Protein AF-A0A3N5JXK5-F1 (afdb_monomer)

pLDDT: mean 97.35, std 1.88, range [87.0, 98.88]

Structure (mmCIF, N/CA/C/O backbone):
data_AF-A0A3N5JXK5-F1
#
_entry.id   AF-A0A3N5JXK5-F1
#
loop_
_atom_site.group_PDB
_atom_site.id
_atom_site.type_symbol
_atom_site.label_atom_id
_atom_site.label_alt_id
_atom_site.label_comp_id
_atom_site.label_asym_id
_atom_site.label_entity_id
_atom_site.label_seq_id
_atom_site.pdbx_PDB_ins_code
_atom_site.Cartn_x
_atom_site.Cartn_y
_atom_site.Cartn_z
_atom_site.occupancy
_atom_site.B_iso_or_equiv
_atom_site.auth_seq_id
_atom_site.auth_comp_id
_atom_site.auth_asym_id
_atom_site.auth_atom_id
_atom_site.pdbx_PDB_model_num
ATOM 1 N N . MET A 1 1 ? -16.199 -36.417 -1.926 1.00 91.38 1 MET A N 1
ATOM 2 C CA . MET A 1 1 ? -15.688 -36.200 -0.559 1.00 91.38 1 MET A CA 1
ATOM 3 C C . MET A 1 1 ? -14.831 -34.949 -0.607 1.00 91.38 1 MET A C 1
ATOM 5 O O . MET A 1 1 ? -14.176 -34.754 -1.623 1.00 91.38 1 MET A O 1
ATOM 9 N N . LEU A 1 2 ? -14.930 -34.084 0.398 1.00 97.81 2 LEU A N 1
ATOM 10 C CA . LEU A 1 2 ? -14.129 -32.863 0.520 1.00 97.81 2 LEU A CA 1
ATOM 11 C C . LEU A 1 2 ? -12.848 -33.147 1.314 1.00 97.81 2 LEU A C 1
ATOM 13 O O . LEU A 1 2 ? -12.842 -34.057 2.144 1.00 97.81 2 LEU A O 1
ATOM 17 N N . ASP A 1 3 ? -11.810 -32.340 1.113 1.00 98.25 3 ASP A N 1
ATOM 18 C CA . ASP A 1 3 ? -10.605 -32.389 1.947 1.00 98.25 3 ASP A CA 1
ATOM 19 C C . ASP A 1 3 ? -10.869 -31.669 3.276 1.00 98.25 3 ASP A C 1
ATOM 21 O O . ASP A 1 3 ? -10.668 -32.237 4.346 1.00 98.25 3 ASP A O 1
ATOM 25 N N . LEU A 1 4 ? -11.425 -30.455 3.201 1.00 98.50 4 LEU A N 1
ATOM 26 C CA . LEU A 1 4 ? -11.757 -29.610 4.348 1.00 98.50 4 LEU A CA 1
ATOM 27 C C . LEU A 1 4 ? -13.166 -29.016 4.200 1.00 98.50 4 LEU A C 1
ATOM 29 O O . LEU A 1 4 ? -13.572 -28.603 3.110 1.00 98.50 4 LEU A O 1
ATOM 33 N N . LEU A 1 5 ? -13.895 -28.935 5.313 1.00 98.25 5 LEU A N 1
ATOM 34 C CA . LEU A 1 5 ? -15.142 -28.183 5.442 1.00 98.25 5 LEU A CA 1
ATOM 35 C C . LEU A 1 5 ? -15.054 -27.177 6.596 1.00 98.25 5 LEU A C 1
ATOM 37 O O . LEU A 1 5 ? -15.026 -27.574 7.764 1.00 98.25 5 LEU A O 1
ATOM 41 N N . VAL A 1 6 ? -15.080 -25.884 6.272 1.00 98.12 6 VAL A N 1
ATOM 42 C CA . VAL A 1 6 ? -15.106 -24.786 7.252 1.00 98.12 6 VAL A CA 1
ATOM 43 C C . VAL A 1 6 ? -16.545 -24.319 7.446 1.00 98.12 6 VAL A C 1
ATOM 45 O O . VAL A 1 6 ? -17.215 -23.984 6.469 1.00 98.12 6 VAL A O 1
ATOM 48 N N . LYS A 1 7 ? -17.030 -24.304 8.688 1.00 98.06 7 LYS A N 1
ATOM 49 C CA . LYS A 1 7 ? -18.404 -23.909 9.050 1.00 98.06 7 LYS A CA 1
ATOM 50 C C . LYS A 1 7 ? -18.393 -22.564 9.769 1.00 98.06 7 LYS A C 1
ATOM 52 O O . LYS A 1 7 ? -17.534 -22.354 10.616 1.00 98.06 7 LYS A O 1
ATOM 57 N N . GLY A 1 8 ? -19.352 -21.690 9.478 1.00 97.69 8 GLY A N 1
ATOM 58 C CA . GLY A 1 8 ? -19.469 -20.381 10.128 1.00 97.69 8 GLY A CA 1
ATOM 59 C C . GLY A 1 8 ? -20.300 -19.396 9.310 1.00 97.69 8 GLY A C 1
ATOM 60 O O . GLY A 1 8 ? -21.003 -19.784 8.378 1.00 97.69 8 GLY A O 1
ATOM 61 N N . ASP A 1 9 ? -20.213 -18.111 9.639 1.00 98.00 9 ASP A N 1
ATOM 62 C CA . ASP A 1 9 ? -20.844 -17.053 8.850 1.00 98.00 9 ASP A CA 1
ATOM 63 C C . ASP A 1 9 ? -19.920 -16.667 7.687 1.00 98.00 9 ASP A C 1
ATOM 65 O O . ASP A 1 9 ? -18.961 -15.915 7.859 1.00 98.00 9 ASP A O 1
ATOM 69 N N . VAL A 1 10 ? -20.180 -17.212 6.498 1.00 98.06 10 VAL A N 1
ATOM 70 C CA . VAL A 1 10 ? -19.293 -17.073 5.334 1.00 98.06 10 VAL A CA 1
ATOM 71 C C . VAL A 1 10 ? -19.453 -15.692 4.709 1.00 98.06 10 VAL A C 1
ATOM 73 O O . VAL A 1 10 ? -20.520 -15.356 4.190 1.00 98.06 10 VAL A O 1
ATOM 76 N N . VAL A 1 11 ? -18.386 -14.897 4.733 1.00 98.00 11 VAL A N 1
ATOM 77 C CA . VAL A 1 11 ? -18.355 -13.560 4.140 1.00 98.00 11 VAL A CA 1
ATOM 78 C C . VAL A 1 11 ? -18.004 -13.669 2.659 1.00 98.00 11 VAL A C 1
ATOM 80 O O . VAL A 1 11 ? -17.009 -14.278 2.276 1.00 98.00 11 VAL A O 1
ATOM 83 N N . LEU A 1 12 ? -18.827 -13.059 1.814 1.00 95.69 12 LEU A N 1
ATOM 84 C CA . LEU A 1 12 ? -18.639 -12.955 0.371 1.00 95.69 12 LEU A CA 1
ATOM 85 C C . LEU A 1 12 ? -18.515 -11.480 -0.018 1.00 95.69 12 LEU A C 1
ATOM 87 O O . LEU A 1 12 ? -18.949 -10.593 0.713 1.00 95.69 12 LEU A O 1
ATOM 91 N N . GLY A 1 13 ? -18.027 -11.201 -1.228 1.00 91.69 13 GLY A N 1
ATOM 92 C CA . GLY A 1 13 ? -17.902 -9.828 -1.735 1.00 91.69 13 GLY A CA 1
ATOM 93 C C . GLY A 1 13 ? -19.227 -9.065 -1.902 1.00 91.69 13 GLY A C 1
ATOM 94 O O . GLY A 1 13 ? -19.203 -7.892 -2.255 1.00 91.69 13 GLY A O 1
ATOM 95 N N . HIS A 1 14 ? -20.381 -9.692 -1.663 1.00 92.75 14 HIS A N 1
ATOM 96 C CA . HIS A 1 14 ? -21.715 -9.090 -1.801 1.00 92.75 14 HIS A CA 1
ATOM 97 C C . HIS A 1 14 ? -22.635 -9.318 -0.587 1.00 92.75 14 HIS A C 1
ATOM 99 O O . HIS A 1 14 ? -23.801 -8.937 -0.640 1.00 92.75 14 HIS A O 1
ATOM 105 N N . GLY A 1 15 ? -22.144 -9.935 0.492 1.00 96.25 15 GLY A N 1
ATOM 106 C CA . GLY A 1 15 ? -22.919 -10.151 1.716 1.00 96.25 15 GLY A CA 1
ATOM 107 C C . GLY A 1 15 ? -22.397 -11.318 2.549 1.00 96.25 15 GLY A C 1
ATOM 108 O O . GLY A 1 15 ? -21.336 -11.869 2.263 1.00 96.25 15 GLY A O 1
ATOM 109 N N . VAL A 1 16 ? -23.159 -11.714 3.569 1.00 97.75 16 VAL A N 1
ATOM 110 C CA . VAL A 1 16 ? -22.792 -12.796 4.496 1.00 97.75 16 VAL A CA 1
ATOM 111 C C . VAL A 1 16 ? -23.814 -13.928 4.436 1.00 97.75 16 VAL A C 1
ATOM 113 O O . VAL A 1 16 ? -25.006 -13.711 4.660 1.00 97.75 16 VAL A O 1
ATOM 116 N N . VAL A 1 17 ? -23.346 -15.152 4.195 1.00 96.81 17 VAL A N 1
ATOM 117 C CA . VAL A 1 17 ? -24.149 -16.373 4.328 1.00 96.81 17 VAL A CA 1
ATOM 118 C C . VAL A 1 17 ? -24.062 -16.847 5.774 1.00 96.81 17 VAL A C 1
ATOM 120 O O . VAL A 1 17 ? -23.067 -17.438 6.193 1.00 96.81 17 VAL A O 1
ATOM 123 N N . ARG A 1 18 ? -25.107 -16.556 6.551 1.00 96.88 18 ARG A N 1
ATOM 124 C CA . ARG A 1 18 ? -25.188 -16.934 7.968 1.00 96.88 18 ARG A CA 1
ATOM 125 C C . ARG A 1 18 ? -25.311 -18.443 8.130 1.00 96.88 18 ARG A C 1
ATOM 127 O O . ARG A 1 18 ? -26.104 -19.060 7.424 1.00 96.88 18 ARG A O 1
ATOM 134 N N . ASN A 1 19 ? -24.573 -19.004 9.089 1.00 95.75 19 ASN A N 1
ATOM 135 C CA . ASN A 1 19 ? -24.532 -20.440 9.371 1.00 95.75 19 ASN A CA 1
ATOM 136 C C . ASN A 1 19 ? -24.325 -21.283 8.096 1.00 95.75 19 ASN A C 1
ATOM 138 O O . ASN A 1 19 ? -25.039 -22.255 7.853 1.00 95.75 19 ASN A O 1
ATOM 142 N N . GLY A 1 20 ? -23.389 -20.851 7.251 1.00 97.31 20 GLY A N 1
ATOM 143 C CA . GLY A 1 20 ? -23.012 -21.521 6.015 1.00 97.31 20 GLY A CA 1
ATOM 144 C C . GLY A 1 20 ? -21.791 -22.424 6.188 1.00 97.31 20 GLY A C 1
ATOM 145 O O . GLY A 1 20 ? -21.323 -22.698 7.297 1.00 97.31 20 GLY A O 1
ATOM 146 N N . ALA A 1 21 ? -21.261 -22.896 5.060 1.00 97.81 21 ALA A N 1
ATOM 147 C CA . ALA A 1 21 ? -19.986 -23.598 5.024 1.00 97.81 21 ALA A CA 1
ATOM 148 C C . ALA A 1 21 ? -19.251 -23.433 3.686 1.00 97.81 21 ALA A C 1
ATOM 150 O O . ALA A 1 21 ? -19.875 -23.281 2.633 1.00 97.81 21 ALA A O 1
ATOM 151 N N . VAL A 1 22 ? -17.923 -23.533 3.734 1.00 98.06 22 VAL A N 1
ATOM 152 C CA . VAL A 1 22 ? -17.030 -23.569 2.567 1.00 98.06 22 VAL A CA 1
ATOM 153 C C . VAL A 1 22 ? -16.367 -24.939 2.498 1.00 98.06 22 VAL A C 1
ATOM 155 O O . VAL A 1 22 ? -15.713 -25.367 3.449 1.00 98.06 22 VAL A O 1
ATOM 158 N N . GLY A 1 23 ? -16.544 -25.636 1.377 1.00 98.00 23 GLY A N 1
ATOM 159 C CA . GLY A 1 23 ? -15.883 -26.910 1.101 1.00 98.00 23 GLY A CA 1
ATOM 160 C C . GLY A 1 23 ? -14.670 -26.735 0.198 1.00 98.00 23 GLY A C 1
ATOM 161 O O . GLY A 1 23 ? -14.737 -26.004 -0.792 1.00 98.00 23 GLY A O 1
ATOM 162 N N . VAL A 1 24 ? -13.588 -27.445 0.504 1.00 98.31 24 VAL A N 1
ATOM 163 C CA . VAL A 1 24 ? -12.300 -27.352 -0.195 1.00 98.31 24 VAL A CA 1
ATOM 164 C C . VAL A 1 24 ? -11.882 -28.720 -0.737 1.00 98.31 24 VAL A C 1
ATOM 166 O O . VAL A 1 24 ? -12.042 -29.734 -0.056 1.00 98.31 24 VAL A O 1
ATOM 169 N N . VAL A 1 25 ? -11.349 -28.739 -1.964 1.00 98.50 25 VAL A N 1
ATOM 170 C CA . VAL A 1 25 ? -10.694 -29.899 -2.598 1.00 98.50 25 VAL A CA 1
ATOM 171 C C . VAL A 1 25 ? -9.431 -29.425 -3.317 1.00 98.50 25 VAL A C 1
ATOM 173 O O . VAL A 1 25 ? -9.482 -28.476 -4.100 1.00 98.50 25 VAL A O 1
ATOM 176 N N . GLY A 1 26 ? -8.294 -30.072 -3.068 1.00 97.00 26 GLY A N 1
ATOM 177 C CA . GLY A 1 26 ? -7.012 -29.765 -3.703 1.00 97.00 26 GLY A CA 1
ATOM 178 C C . GLY A 1 26 ? -6.567 -28.315 -3.496 1.00 97.00 26 GLY A C 1
ATOM 179 O O . GLY A 1 26 ? -6.068 -27.693 -4.431 1.00 97.00 26 GLY A O 1
ATOM 180 N N . GLY A 1 27 ? -6.830 -27.751 -2.312 1.00 96.19 27 GLY A N 1
ATOM 181 C CA . GLY A 1 27 ? -6.516 -26.354 -1.983 1.00 96.19 27 GLY A CA 1
ATOM 182 C C . GLY A 1 27 ? -7.408 -25.310 -2.666 1.00 96.19 27 GLY A C 1
ATOM 183 O O . GLY A 1 27 ? -7.118 -24.121 -2.590 1.00 96.19 27 GLY A O 1
ATOM 184 N N . LYS A 1 28 ? -8.493 -25.718 -3.337 1.00 97.75 28 LYS A N 1
ATOM 185 C CA . LYS A 1 28 ? -9.433 -24.813 -4.013 1.00 97.75 28 LYS A CA 1
ATOM 186 C C . LYS A 1 28 ? -10.835 -24.937 -3.436 1.00 97.75 28 LYS A C 1
ATOM 188 O O . LYS A 1 28 ? -11.255 -26.020 -3.029 1.00 97.75 28 LYS A O 1
ATOM 193 N N . VAL A 1 29 ? -11.584 -23.835 -3.453 1.00 97.62 29 VAL A N 1
ATOM 194 C CA . VAL A 1 29 ? -13.004 -23.836 -3.079 1.00 97.62 29 VAL A CA 1
ATOM 195 C C . VAL A 1 29 ? -13.779 -24.708 -4.068 1.00 97.62 29 VAL A C 1
ATOM 197 O O . VAL A 1 29 ? -13.845 -24.408 -5.258 1.00 97.62 29 VAL A O 1
ATOM 200 N N . ALA A 1 30 ? -14.360 -25.795 -3.565 1.00 97.62 30 ALA A N 1
ATOM 201 C CA . ALA A 1 30 ? -15.154 -26.750 -4.333 1.00 97.62 30 ALA A CA 1
ATOM 202 C C . ALA A 1 30 ? -16.662 -26.482 -4.222 1.00 97.62 30 ALA A C 1
ATOM 204 O O . ALA A 1 30 ? -17.430 -26.907 -5.083 1.00 97.62 30 ALA A O 1
ATOM 205 N N . GLY A 1 31 ? -17.101 -25.786 -3.169 1.00 96.81 31 GLY A N 1
ATOM 206 C CA . GLY A 1 31 ? -18.502 -25.420 -3.001 1.00 96.81 31 GLY A CA 1
ATOM 207 C C . GLY A 1 31 ? -18.751 -24.490 -1.820 1.00 96.81 31 GLY A C 1
ATOM 208 O O . GLY A 1 31 ? -18.030 -24.523 -0.822 1.00 96.81 31 GLY A O 1
ATOM 209 N N . LEU A 1 32 ? -19.805 -23.688 -1.950 1.00 97.31 32 LEU A N 1
ATOM 210 C CA . LEU A 1 32 ? -20.391 -22.885 -0.882 1.00 97.31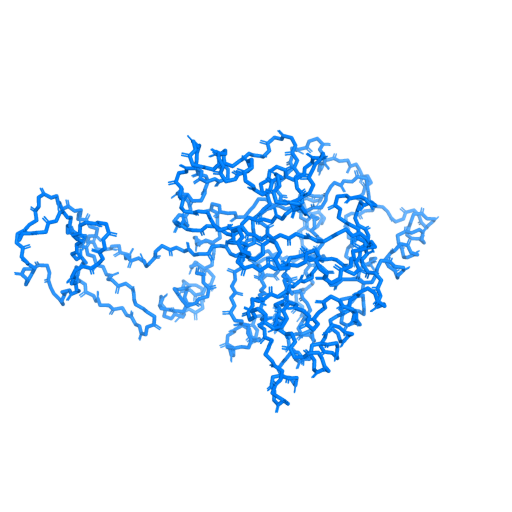 32 LEU A CA 1
ATOM 211 C C . LEU A 1 32 ? -21.754 -23.480 -0.538 1.00 97.31 32 LEU A C 1
ATOM 213 O O . LEU A 1 32 ? -22.556 -23.750 -1.433 1.00 97.31 32 LEU A O 1
ATOM 217 N N . TYR A 1 33 ? -22.018 -23.679 0.747 1.00 96.69 33 TYR A N 1
ATOM 218 C CA . TYR A 1 33 ? -23.229 -24.339 1.219 1.00 96.69 33 TYR A CA 1
ATOM 219 C C . TYR A 1 33 ? -23.999 -23.405 2.145 1.00 96.69 33 TYR A C 1
ATOM 221 O O . TYR A 1 33 ? -23.444 -22.877 3.106 1.00 96.69 33 TYR A O 1
ATOM 229 N N . ALA A 1 34 ? -25.296 -23.234 1.876 1.00 94.06 34 ALA A N 1
ATOM 230 C CA . ALA A 1 34 ? -26.183 -22.403 2.695 1.00 94.06 34 ALA A CA 1
ATOM 231 C C . ALA A 1 34 ? -26.420 -22.973 4.107 1.00 94.06 34 ALA A C 1
ATOM 233 O O . ALA A 1 34 ? -26.917 -22.267 4.974 1.00 94.06 34 ALA A O 1
ATOM 234 N N . ALA A 1 35 ? -26.084 -24.246 4.327 1.00 93.62 35 ALA A N 1
ATOM 235 C CA . ALA A 1 35 ? -26.067 -24.887 5.634 1.00 93.62 35 ALA A CA 1
ATOM 236 C C . ALA A 1 35 ? -24.990 -25.987 5.657 1.00 93.62 35 ALA A C 1
ATOM 238 O O . ALA A 1 35 ? -24.865 -26.715 4.665 1.00 93.62 35 ALA A O 1
ATOM 239 N N . PRO A 1 36 ? -24.271 -26.200 6.778 1.00 92.94 36 PRO A N 1
ATOM 240 C CA . PRO A 1 36 ? -23.272 -27.260 6.902 1.00 92.94 36 PRO A CA 1
ATOM 241 C C . PRO A 1 36 ? -23.795 -28.658 6.562 1.00 92.94 36 PRO A C 1
ATOM 243 O O . PRO A 1 36 ? -23.074 -29.458 5.978 1.00 92.94 36 PRO A O 1
ATOM 246 N N . ALA A 1 37 ? -25.060 -28.948 6.883 1.00 94.44 37 ALA A N 1
ATOM 247 C CA . ALA A 1 37 ? -25.683 -30.244 6.610 1.00 94.44 37 ALA A CA 1
ATOM 248 C C . ALA A 1 37 ? -25.898 -30.529 5.110 1.00 94.44 37 ALA A C 1
ATOM 250 O O . ALA A 1 37 ? -26.104 -31.679 4.735 1.00 94.44 37 ALA A O 1
ATOM 251 N N . ALA A 1 38 ? -25.857 -29.500 4.256 1.00 94.75 38 ALA A N 1
ATOM 252 C CA . ALA A 1 38 ? -25.943 -29.653 2.805 1.00 94.75 38 ALA A CA 1
ATOM 253 C C . ALA A 1 38 ? -24.582 -29.970 2.157 1.00 94.75 38 ALA A C 1
ATOM 255 O O . ALA A 1 38 ? -24.532 -30.268 0.963 1.00 94.75 38 ALA A O 1
ATOM 256 N N . ALA A 1 39 ? -23.483 -29.891 2.914 1.00 95.56 39 ALA A N 1
ATOM 257 C CA . ALA A 1 39 ? -22.153 -30.176 2.401 1.00 95.56 39 ALA A CA 1
ATOM 258 C C . ALA A 1 39 ? -21.898 -31.694 2.297 1.00 95.56 39 ALA A C 1
ATOM 260 O O . ALA A 1 39 ? -22.321 -32.457 3.171 1.00 95.56 39 ALA A O 1
ATOM 261 N N . PRO A 1 40 ? -21.165 -32.159 1.268 1.00 96.25 40 PRO A N 1
ATOM 262 C CA . PRO A 1 40 ? -20.644 -33.519 1.232 1.00 96.25 40 PRO A CA 1
ATOM 263 C C . PRO A 1 40 ? -19.753 -33.812 2.446 1.00 96.25 40 PRO A C 1
ATOM 265 O O . PRO A 1 40 ? -19.154 -32.908 3.027 1.00 96.25 40 PRO A O 1
ATOM 268 N N . ALA A 1 41 ? -19.592 -35.095 2.777 1.00 96.25 41 ALA A N 1
ATOM 269 C CA . ALA A 1 41 ? -18.637 -35.517 3.799 1.00 96.25 41 ALA A CA 1
ATOM 270 C C . ALA A 1 41 ? -17.217 -35.006 3.486 1.00 96.25 41 ALA A C 1
ATOM 272 O O . ALA A 1 41 ? -16.783 -35.051 2.326 1.00 96.25 41 ALA A O 1
ATOM 273 N N . ALA A 1 42 ? -16.510 -34.565 4.527 1.00 97.69 42 ALA A N 1
ATOM 274 C CA . ALA A 1 42 ? -15.156 -34.024 4.464 1.00 97.69 42 ALA A CA 1
ATOM 275 C C . ALA A 1 42 ? -14.190 -34.856 5.316 1.00 97.69 42 ALA A C 1
ATOM 277 O O . ALA A 1 42 ? -14.610 -35.424 6.326 1.00 97.69 42 ALA A O 1
ATOM 278 N N . ALA A 1 43 ? -12.922 -34.928 4.911 1.00 97.94 43 ALA A N 1
ATOM 279 C CA . ALA A 1 43 ? -11.876 -35.585 5.693 1.00 97.94 43 ALA A CA 1
ATOM 280 C C . ALA A 1 43 ? -11.568 -34.808 6.984 1.00 97.94 43 ALA A C 1
ATOM 282 O O . ALA A 1 43 ? -11.440 -35.408 8.049 1.00 97.94 43 ALA A O 1
ATOM 283 N N . GLU A 1 44 ? -11.530 -33.478 6.895 1.00 98.12 44 GLU A N 1
ATOM 284 C CA . GLU A 1 44 ? -11.374 -32.566 8.024 1.00 98.12 44 GLU A CA 1
ATOM 285 C C . GLU A 1 44 ? -12.535 -31.563 8.084 1.00 98.12 44 GLU A C 1
ATOM 287 O O . GLU A 1 44 ? -13.102 -31.161 7.063 1.00 98.12 44 GLU A O 1
ATOM 292 N N . SER A 1 45 ? -12.905 -31.134 9.293 1.00 97.19 45 SER A N 1
ATOM 293 C CA . SER A 1 45 ? -13.865 -30.048 9.471 1.00 97.19 45 SER A CA 1
ATOM 294 C C . SER A 1 45 ? -13.432 -29.106 10.582 1.00 97.19 45 SER A C 1
ATOM 296 O O . SER A 1 45 ? -13.101 -29.544 11.681 1.00 97.19 45 SER A O 1
ATOM 298 N N . VAL A 1 46 ? -13.505 -27.810 10.288 1.00 97.81 46 VAL A N 1
ATOM 299 C CA . VAL A 1 46 ? -13.289 -26.727 11.246 1.00 97.81 46 VAL A CA 1
ATOM 300 C C . VAL A 1 46 ? -14.644 -26.113 11.572 1.00 97.81 46 VAL A C 1
ATOM 302 O O . VAL A 1 46 ? -15.376 -25.685 10.676 1.00 97.81 46 VAL A O 1
ATOM 305 N N . ASP A 1 47 ? -14.992 -26.102 12.856 1.00 96.94 47 ASP A N 1
ATOM 306 C CA . ASP A 1 47 ? -16.217 -25.482 13.350 1.00 96.94 47 ASP A CA 1
ATOM 307 C C . ASP A 1 47 ? -15.913 -24.080 13.886 1.00 96.94 47 ASP A C 1
ATOM 309 O O . ASP A 1 47 ? -15.315 -23.919 14.948 1.00 96.94 47 ASP A O 1
ATOM 313 N N . SER A 1 48 ? -16.310 -23.066 13.121 1.00 96.75 48 SER A N 1
ATOM 314 C CA . SER A 1 48 ? -16.220 -21.650 13.478 1.00 96.75 48 SER A CA 1
ATOM 315 C C . SER A 1 48 ? -17.621 -21.046 13.618 1.00 96.75 48 SER A C 1
ATOM 317 O O . SER A 1 48 ? -17.864 -19.900 13.241 1.00 96.75 48 SER A O 1
ATOM 319 N N . THR A 1 49 ? -18.577 -21.826 14.132 1.00 94.12 49 THR A N 1
ATOM 320 C CA . THR A 1 49 ? -19.937 -21.349 14.411 1.00 94.12 49 THR A CA 1
ATOM 321 C C . THR A 1 49 ? -19.903 -20.123 15.328 1.00 94.12 49 THR A C 1
ATOM 323 O O . THR A 1 49 ? -19.267 -20.129 16.380 1.00 94.12 49 THR A O 1
ATOM 326 N N . GLY A 1 50 ? -20.607 -19.060 14.931 1.00 94.19 50 GLY A N 1
ATOM 327 C CA . GLY A 1 50 ? -20.597 -17.771 15.631 1.00 94.19 50 GLY A CA 1
ATOM 328 C C . GLY A 1 50 ? -19.431 -16.851 15.251 1.00 94.19 50 GLY A C 1
ATOM 329 O O . GLY A 1 50 ? -19.404 -15.705 15.695 1.00 94.19 50 GLY A O 1
ATOM 330 N N . CYS A 1 51 ? -18.502 -17.308 14.408 1.00 97.31 51 CYS A N 1
ATOM 331 C CA . CYS A 1 51 ? -17.438 -16.493 13.831 1.00 97.31 51 CYS A CA 1
ATOM 332 C C . CYS A 1 51 ? -17.732 -16.155 12.363 1.00 97.31 51 CYS A C 1
ATOM 334 O O . CYS A 1 51 ? -18.427 -16.891 11.657 1.00 97.31 51 CYS A O 1
ATOM 336 N N . LEU A 1 52 ? -17.149 -15.049 11.896 1.00 97.81 52 LEU A N 1
ATOM 337 C CA . LEU A 1 52 ? -17.102 -14.706 10.477 1.00 97.81 52 LEU A CA 1
ATOM 338 C C . LEU A 1 52 ? -15.964 -15.477 9.800 1.00 97.81 52 LEU A C 1
ATOM 340 O O . LEU A 1 52 ? -14.837 -15.483 10.291 1.00 97.81 52 LEU A O 1
ATOM 344 N N . VAL A 1 53 ? -16.260 -16.086 8.655 1.00 97.75 53 VAL A N 1
ATOM 345 C CA . VAL A 1 53 ? -15.287 -16.759 7.789 1.00 97.75 53 VAL A CA 1
ATOM 346 C C . VAL A 1 53 ? -15.044 -15.857 6.586 1.00 97.75 53 VAL A C 1
ATOM 348 O O . VAL A 1 53 ? -15.833 -15.841 5.640 1.00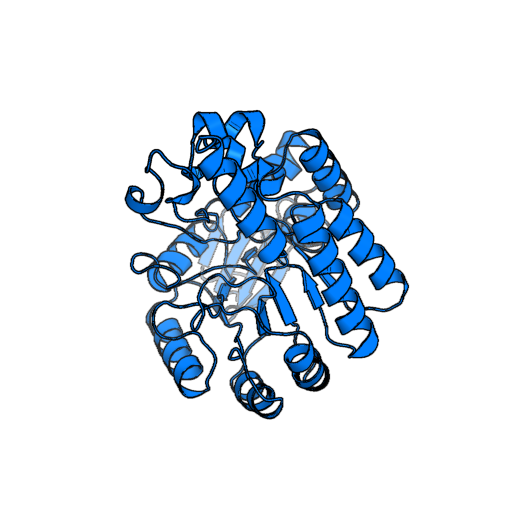 97.75 53 VAL A O 1
ATOM 351 N N . TYR A 1 54 ? -13.981 -15.062 6.656 1.00 97.88 54 TYR A N 1
ATOM 352 C CA . TYR A 1 54 ? -13.567 -14.171 5.577 1.00 97.88 54 TYR A CA 1
ATOM 353 C C . TYR A 1 54 ? -12.802 -14.921 4.472 1.00 97.88 54 TYR A C 1
ATOM 355 O O . TYR A 1 54 ? -12.141 -15.922 4.766 1.00 97.88 54 TYR A O 1
ATOM 363 N N . PRO A 1 55 ? -12.828 -14.435 3.213 1.00 97.19 55 PRO A N 1
ATOM 364 C CA . PRO A 1 55 ? -11.740 -14.704 2.276 1.00 97.19 55 PRO A CA 1
ATOM 365 C C . PRO A 1 55 ? -10.413 -14.295 2.924 1.00 97.19 55 PRO A C 1
ATOM 367 O O . PRO A 1 55 ? -10.392 -13.361 3.720 1.00 97.19 55 PRO A O 1
ATOM 370 N N . GLY A 1 56 ? -9.313 -14.971 2.609 1.00 97.88 56 GLY A N 1
ATOM 371 C CA . GLY A 1 56 ? -8.012 -14.503 3.080 1.00 97.88 56 GLY A CA 1
ATOM 372 C C . GLY A 1 56 ? -7.684 -13.135 2.478 1.00 97.88 56 GLY A C 1
ATOM 373 O O . GLY A 1 56 ? -7.911 -12.932 1.284 1.00 97.88 56 GLY A O 1
ATOM 374 N N . MET A 1 57 ? -7.197 -12.204 3.302 1.00 98.19 57 MET A N 1
ATOM 375 C CA . MET A 1 57 ? -6.902 -10.838 2.849 1.00 98.19 57 MET A CA 1
ATOM 376 C C . MET A 1 57 ? -5.705 -10.827 1.893 1.00 98.19 57 MET A C 1
ATOM 378 O O . MET A 1 57 ? -4.799 -11.666 2.013 1.00 98.19 57 MET A O 1
ATOM 382 N N . VAL A 1 58 ? -5.686 -9.848 0.987 1.00 98.69 58 VAL A N 1
ATOM 383 C CA . VAL A 1 58 ? -4.597 -9.607 0.038 1.00 98.69 58 VAL A CA 1
ATOM 384 C C . VAL A 1 58 ? -3.973 -8.247 0.332 1.00 98.69 58 VAL A C 1
ATOM 386 O O . VAL A 1 58 ? -4.475 -7.208 -0.089 1.00 98.69 58 VAL A O 1
ATOM 389 N N . ASP A 1 59 ? -2.839 -8.245 1.029 1.00 98.75 59 ASP A N 1
ATOM 390 C CA . ASP A 1 59 ? -2.140 -6.998 1.335 1.00 98.75 59 ASP A CA 1
ATOM 391 C C . ASP A 1 59 ? -1.232 -6.586 0.174 1.00 98.75 59 ASP A C 1
ATOM 393 O O . ASP A 1 59 ? -0.187 -7.193 -0.072 1.00 98.75 59 ASP A O 1
ATOM 397 N N . ALA A 1 60 ? -1.640 -5.548 -0.554 1.00 98.12 60 ALA A N 1
ATOM 398 C CA . ALA A 1 60 ? -0.955 -5.084 -1.754 1.00 98.12 60 ALA A CA 1
ATOM 399 C C . ALA A 1 60 ? 0.346 -4.295 -1.486 1.00 98.12 60 ALA A C 1
ATOM 401 O O . ALA A 1 60 ? 1.025 -3.912 -2.444 1.00 98.12 60 ALA A O 1
ATOM 402 N N . HIS A 1 61 ? 0.697 -4.033 -0.218 1.00 98.62 61 HIS A N 1
ATOM 403 C CA . HIS A 1 61 ? 1.795 -3.131 0.126 1.00 98.62 61 HIS A CA 1
ATOM 404 C C . HIS A 1 61 ? 2.567 -3.569 1.376 1.00 98.62 61 HIS A C 1
ATOM 406 O O . HIS A 1 61 ? 2.342 -3.076 2.483 1.00 98.62 61 HIS A O 1
ATOM 412 N N . VAL A 1 62 ? 3.538 -4.464 1.187 1.00 98.56 62 VAL A N 1
ATOM 413 C CA . VAL A 1 62 ? 4.391 -4.979 2.269 1.00 98.56 62 VAL A CA 1
ATOM 414 C C . VAL A 1 62 ? 5.862 -4.805 1.911 1.00 98.56 62 VAL A C 1
ATOM 416 O O . VAL A 1 62 ? 6.265 -5.111 0.797 1.00 98.56 62 VAL A O 1
ATOM 419 N N . HIS A 1 63 ? 6.681 -4.319 2.844 1.00 97.75 63 HIS A N 1
ATOM 420 C CA . HIS A 1 63 ? 8.111 -4.097 2.623 1.00 97.75 63 HIS A CA 1
ATOM 421 C C . HIS A 1 63 ? 8.974 -5.132 3.353 1.00 97.75 63 HIS A C 1
ATOM 423 O O . HIS A 1 63 ? 9.538 -4.834 4.414 1.00 97.75 63 HIS A O 1
ATOM 429 N N . CYS A 1 64 ? 9.143 -6.325 2.777 1.00 96.75 64 CYS A N 1
ATOM 430 C CA . CYS A 1 64 ? 10.116 -7.299 3.284 1.00 96.75 64 CYS A CA 1
ATOM 431 C C . CYS A 1 64 ? 11.552 -6.828 2.996 1.00 96.75 64 CYS A C 1
ATOM 433 O O . CYS A 1 64 ? 11.798 -6.143 2.005 1.00 96.75 64 CYS A O 1
ATOM 435 N N . HIS A 1 65 ? 12.517 -7.161 3.865 1.00 95.12 65 HIS A N 1
ATOM 436 C CA . HIS A 1 65 ? 13.943 -6.799 3.716 1.00 95.12 65 HIS A CA 1
ATOM 437 C C . HIS A 1 65 ? 14.235 -5.294 3.553 1.00 95.12 65 HIS A C 1
ATOM 439 O O . HIS A 1 65 ? 15.365 -4.885 3.272 1.00 95.12 65 HIS A O 1
ATOM 445 N N . SER A 1 66 ? 13.242 -4.431 3.777 1.00 87.00 66 SER A N 1
ATOM 446 C CA . SER A 1 66 ? 13.392 -2.972 3.745 1.00 87.00 66 SER A CA 1
ATOM 447 C C . SER A 1 66 ? 14.228 -2.433 4.906 1.00 87.00 66 SER A C 1
ATOM 449 O O . SER A 1 66 ? 14.751 -1.314 4.835 1.00 87.00 66 SER A O 1
ATOM 451 N N . ASN A 1 67 ? 14.390 -3.255 5.940 1.00 89.25 67 ASN A N 1
ATOM 452 C CA . ASN A 1 67 ? 15.357 -3.137 7.014 1.00 89.25 67 ASN A CA 1
ATOM 453 C C . ASN A 1 67 ? 15.935 -4.532 7.338 1.00 89.25 67 ASN A C 1
ATOM 455 O O . ASN A 1 67 ? 15.350 -5.545 6.975 1.00 89.25 67 ASN A O 1
ATOM 459 N N . GLN A 1 68 ? 17.069 -4.592 8.040 1.00 87.44 68 GLN A N 1
ATOM 460 C CA . GLN A 1 68 ? 17.773 -5.858 8.313 1.00 87.44 68 GLN A CA 1
ATOM 461 C C . GLN A 1 68 ? 17.020 -6.826 9.241 1.00 87.44 68 GLN A C 1
ATOM 463 O O . GLN A 1 68 ? 17.359 -8.005 9.281 1.00 87.44 68 GLN A O 1
ATOM 468 N N . ALA A 1 69 ? 16.066 -6.332 10.031 1.00 92.31 69 ALA A N 1
ATOM 469 C CA . ALA A 1 69 ? 15.321 -7.144 10.986 1.00 92.31 69 ALA A CA 1
ATOM 470 C C . ALA A 1 69 ? 14.019 -7.710 10.400 1.00 92.31 69 ALA A C 1
ATOM 472 O O . ALA A 1 69 ? 13.494 -8.669 10.959 1.00 92.31 69 ALA A O 1
ATOM 473 N N . GLU A 1 70 ? 13.512 -7.148 9.298 1.00 95.88 70 GLU A N 1
ATOM 474 C CA . GLU A 1 70 ? 12.293 -7.627 8.645 1.00 95.88 70 GLU A CA 1
ATOM 475 C C . GLU A 1 70 ? 12.637 -8.562 7.491 1.00 95.88 70 GLU A C 1
ATOM 477 O O . GLU A 1 70 ? 13.368 -8.189 6.578 1.00 95.88 70 GLU A O 1
ATOM 482 N N . THR A 1 71 ? 12.095 -9.776 7.517 1.00 97.06 71 THR A N 1
ATOM 483 C CA . THR A 1 71 ? 12.420 -10.828 6.544 1.00 97.06 71 THR A CA 1
ATOM 484 C C . THR A 1 71 ? 11.142 -11.403 5.965 1.00 97.06 71 THR A C 1
ATOM 486 O O . THR A 1 71 ? 10.097 -11.359 6.605 1.00 97.06 71 THR A O 1
ATOM 489 N N . ILE A 1 72 ? 11.228 -12.056 4.806 1.00 98.06 72 ILE A N 1
ATOM 490 C CA . ILE A 1 72 ? 10.071 -12.726 4.188 1.00 98.06 72 ILE A CA 1
ATOM 491 C C . ILE A 1 72 ? 9.426 -13.736 5.154 1.00 98.06 72 ILE A C 1
ATOM 493 O O . ILE A 1 72 ? 8.203 -13.857 5.216 1.00 98.06 72 ILE A O 1
ATOM 497 N N . ALA A 1 73 ? 10.228 -14.445 5.954 1.00 98.06 73 ALA A N 1
ATOM 498 C CA . ALA A 1 73 ? 9.722 -15.403 6.936 1.00 98.06 73 ALA A CA 1
ATOM 499 C C . ALA A 1 73 ? 8.886 -14.728 8.038 1.00 98.06 73 ALA A C 1
ATOM 501 O O . ALA A 1 73 ? 7.812 -15.220 8.376 1.00 98.06 73 ALA A O 1
ATOM 502 N N . LEU A 1 74 ? 9.374 -13.610 8.586 1.00 97.69 74 LEU A N 1
ATOM 503 C CA . LEU A 1 74 ? 8.696 -12.876 9.656 1.00 97.69 74 LEU A CA 1
ATOM 504 C C . LEU A 1 74 ? 7.450 -12.156 9.134 1.00 97.69 74 LEU A C 1
ATOM 506 O O . LEU A 1 74 ? 6.377 -12.330 9.709 1.00 97.69 74 LEU A O 1
ATOM 510 N N . ALA A 1 75 ? 7.561 -11.458 8.003 1.00 98.12 75 ALA A N 1
ATOM 511 C CA . ALA A 1 75 ? 6.436 -10.799 7.353 1.00 98.12 75 ALA A CA 1
ATOM 512 C C . ALA A 1 75 ? 5.316 -11.796 7.026 1.00 98.12 75 ALA A C 1
ATOM 514 O O . ALA A 1 75 ? 4.168 -11.592 7.408 1.00 98.12 75 ALA A O 1
ATOM 515 N N . THR A 1 76 ? 5.631 -12.930 6.391 1.00 98.56 76 THR A N 1
ATOM 516 C CA . THR A 1 76 ? 4.601 -13.928 6.048 1.00 98.56 76 THR A CA 1
ATOM 517 C C . THR A 1 76 ? 4.029 -14.648 7.272 1.00 98.56 76 THR A C 1
ATOM 519 O O . THR A 1 76 ? 2.872 -15.065 7.251 1.00 98.56 76 THR A O 1
ATOM 522 N N . GLN A 1 77 ? 4.787 -14.764 8.367 1.00 98.25 77 GLN A N 1
ATOM 523 C CA . GLN A 1 77 ? 4.254 -15.241 9.643 1.00 98.25 77 GLN A CA 1
ATOM 524 C C . GLN A 1 77 ? 3.269 -14.233 10.258 1.00 98.25 77 GLN A C 1
ATOM 526 O O . GLN A 1 77 ? 2.198 -14.637 10.712 1.00 98.25 77 GLN A O 1
ATOM 531 N N . ALA A 1 78 ? 3.602 -12.939 10.247 1.00 98.25 78 ALA A N 1
ATOM 532 C CA . ALA A 1 78 ? 2.714 -11.870 10.707 1.00 98.25 78 ALA A CA 1
ATOM 533 C C . ALA A 1 78 ? 1.451 -11.762 9.834 1.00 98.25 78 ALA A C 1
ATOM 535 O O . ALA A 1 78 ? 0.354 -11.592 10.362 1.00 98.25 78 ALA A O 1
ATOM 536 N N . ALA A 1 79 ? 1.587 -11.942 8.515 1.00 98.62 79 ALA A N 1
ATOM 537 C CA . ALA A 1 79 ? 0.468 -12.025 7.577 1.00 98.62 79 ALA A CA 1
ATOM 538 C C . ALA A 1 79 ? -0.512 -13.136 7.975 1.00 98.62 79 ALA A C 1
ATOM 540 O O . ALA A 1 79 ? -1.693 -12.866 8.193 1.00 98.62 79 ALA A O 1
ATOM 541 N N . ALA A 1 80 ? -0.008 -14.361 8.163 1.00 98.50 80 ALA A N 1
ATOM 542 C CA . ALA A 1 80 ? -0.834 -15.497 8.563 1.00 98.50 80 ALA A CA 1
ATOM 543 C C . ALA A 1 80 ? -1.559 -15.249 9.898 1.00 98.50 80 ALA A C 1
ATOM 545 O O . ALA A 1 80 ? -2.742 -15.564 10.021 1.00 98.50 80 ALA A O 1
ATOM 546 N N . ALA A 1 81 ? -0.874 -14.653 10.883 1.00 98.38 81 ALA A N 1
ATOM 547 C CA . ALA A 1 81 ? -1.469 -14.302 12.174 1.00 98.38 81 ALA A CA 1
ATOM 548 C C . ALA A 1 81 ? -2.574 -13.232 12.055 1.00 98.38 81 ALA A C 1
ATOM 550 O O . ALA A 1 81 ? -3.558 -13.287 12.790 1.00 98.38 81 ALA A O 1
ATOM 551 N N . GLY A 1 82 ? -2.440 -12.303 11.103 1.00 97.75 82 GLY A N 1
ATOM 552 C CA . GLY A 1 82 ? -3.413 -11.243 10.825 1.00 97.75 82 GLY A CA 1
ATOM 553 C C . GLY A 1 82 ? -4.566 -11.626 9.895 1.00 97.75 82 GLY A C 1
ATOM 554 O O . GLY A 1 82 ? -5.414 -10.782 9.614 1.00 97.75 82 GLY A O 1
ATOM 555 N N . GLY A 1 83 ? -4.615 -12.866 9.393 1.00 98.00 83 GLY A N 1
ATOM 556 C CA . GLY A 1 83 ? -5.625 -13.307 8.419 1.00 98.00 83 GLY A CA 1
ATOM 557 C C . GLY A 1 83 ? -5.341 -12.888 6.969 1.00 98.00 83 GLY A C 1
ATOM 558 O O . GLY A 1 83 ? -6.232 -12.958 6.121 1.00 98.00 83 GLY A O 1
ATOM 559 N N . VAL A 1 84 ? -4.110 -12.467 6.674 1.00 98.75 84 VAL A N 1
ATOM 560 C CA . VAL A 1 84 ? -3.620 -12.178 5.322 1.00 98.75 84 VAL A CA 1
ATOM 561 C C . VAL A 1 84 ? -3.045 -13.459 4.728 1.00 98.75 84 VAL A C 1
ATOM 563 O O . VAL A 1 84 ? -2.158 -14.074 5.316 1.00 98.75 84 VAL A O 1
ATOM 566 N N . THR A 1 85 ? -3.543 -13.875 3.565 1.00 98.75 85 THR A N 1
ATOM 567 C CA . THR A 1 85 ? -3.096 -15.109 2.886 1.00 98.75 85 THR A CA 1
ATOM 568 C C . THR A 1 85 ? -2.282 -14.839 1.632 1.00 98.75 85 THR A C 1
ATOM 570 O O . THR A 1 85 ? -1.690 -15.764 1.076 1.00 98.75 85 THR A O 1
ATOM 573 N N . THR A 1 86 ? -2.246 -13.588 1.177 1.00 98.88 86 THR A N 1
ATOM 574 C CA . THR A 1 86 ? -1.402 -13.165 0.065 1.00 98.88 86 THR A CA 1
ATOM 575 C C . THR A 1 86 ? -0.841 -11.782 0.349 1.00 98.88 86 THR A C 1
ATOM 577 O O . THR A 1 86 ? -1.580 -10.886 0.747 1.00 98.88 86 THR A O 1
ATOM 580 N N . ILE A 1 87 ? 0.458 -11.602 0.129 1.00 98.81 87 ILE A N 1
ATOM 581 C CA . ILE A 1 87 ? 1.099 -10.284 0.170 1.00 98.81 87 ILE A CA 1
ATOM 582 C C . ILE A 1 87 ? 1.694 -9.938 -1.194 1.00 98.81 87 ILE A C 1
ATOM 584 O O . ILE A 1 87 ? 2.147 -10.826 -1.921 1.00 98.81 87 ILE A O 1
ATOM 588 N N . LEU A 1 88 ? 1.717 -8.652 -1.536 1.00 98.69 88 LEU A N 1
ATOM 589 C CA . LEU A 1 88 ? 2.541 -8.115 -2.614 1.00 98.69 88 LEU A CA 1
ATOM 590 C C . LEU A 1 88 ? 3.746 -7.432 -1.982 1.00 98.69 88 LEU A C 1
ATOM 592 O O . LEU A 1 88 ? 3.628 -6.423 -1.283 1.00 98.69 88 LEU A O 1
ATOM 596 N N . ASP A 1 89 ? 4.909 -8.014 -2.232 1.00 98.56 89 ASP A N 1
ATOM 597 C CA . ASP A 1 89 ? 6.153 -7.543 -1.659 1.00 98.56 89 ASP A CA 1
ATOM 598 C C . ASP A 1 89 ? 6.778 -6.427 -2.507 1.00 98.56 89 ASP A C 1
ATOM 600 O O . ASP A 1 89 ? 6.878 -6.521 -3.739 1.00 98.56 89 ASP A O 1
ATOM 604 N N . MET A 1 90 ? 7.191 -5.360 -1.828 1.00 98.12 90 MET A N 1
ATOM 605 C CA . MET A 1 90 ? 7.799 -4.173 -2.415 1.00 98.12 90 MET A CA 1
ATOM 606 C C . MET A 1 90 ? 9.255 -4.440 -2.831 1.00 98.12 90 MET A C 1
ATOM 608 O O . MET A 1 90 ? 9.968 -5.206 -2.184 1.00 98.12 90 MET A O 1
ATOM 612 N N . PRO A 1 91 ? 9.752 -3.786 -3.895 1.00 97.56 91 PRO A N 1
ATOM 613 C CA . PRO A 1 91 ? 11.027 -4.134 -4.525 1.00 97.56 91 PRO A CA 1
ATOM 614 C C . PRO A 1 91 ? 12.249 -3.427 -3.909 1.00 97.56 91 PRO A C 1
ATOM 616 O O . PRO A 1 91 ? 13.257 -3.254 -4.594 1.00 97.56 91 PRO A O 1
ATOM 619 N N . TYR A 1 92 ? 12.170 -2.955 -2.662 1.00 96.44 92 TYR A N 1
ATOM 620 C CA . TYR A 1 92 ? 13.137 -2.015 -2.071 1.00 96.44 92 TYR A CA 1
ATOM 621 C C . TYR A 1 92 ? 14.018 -2.630 -0.979 1.00 96.44 92 TYR A C 1
ATOM 623 O O . TYR A 1 92 ? 14.317 -1.992 0.035 1.00 96.44 92 TYR A O 1
ATOM 631 N N . ASP A 1 93 ? 14.455 -3.865 -1.183 1.00 94.38 93 ASP A N 1
ATOM 632 C CA . ASP A 1 93 ? 15.316 -4.608 -0.264 1.00 94.38 93 ASP A CA 1
ATOM 633 C C . ASP A 1 93 ? 16.648 -3.884 -0.045 1.00 94.38 93 ASP A C 1
ATOM 635 O O . ASP A 1 93 ? 17.238 -3.303 -0.963 1.00 94.38 93 ASP A O 1
ATOM 639 N N . ILE A 1 94 ? 17.155 -3.913 1.189 1.00 91.56 94 ILE A N 1
ATOM 640 C CA . ILE A 1 94 ? 18.481 -3.368 1.485 1.00 91.56 94 ILE A CA 1
ATOM 641 C C . ILE A 1 94 ? 19.548 -4.129 0.693 1.00 91.56 94 ILE A C 1
ATOM 643 O O . ILE A 1 94 ? 19.640 -5.351 0.742 1.00 91.56 94 ILE A O 1
ATOM 647 N N . GLY A 1 95 ? 20.409 -3.374 0.011 1.00 87.38 95 GLY A N 1
ATOM 648 C CA . GLY A 1 95 ? 21.563 -3.888 -0.726 1.00 87.38 95 GLY A CA 1
ATOM 649 C C . GLY A 1 95 ? 21.277 -4.239 -2.185 1.00 87.38 95 GLY A C 1
ATOM 650 O O . GLY A 1 95 ? 22.179 -4.099 -3.005 1.00 87.38 95 GLY A O 1
ATOM 651 N N . ALA A 1 96 ? 20.050 -4.640 -2.528 1.00 90.62 96 ALA A N 1
ATOM 652 C CA . ALA A 1 96 ? 19.698 -5.044 -3.887 1.00 90.62 96 ALA A CA 1
ATOM 653 C C . ALA A 1 96 ? 18.195 -4.837 -4.161 1.00 90.62 96 ALA A C 1
ATOM 655 O O . ALA A 1 96 ? 17.415 -5.763 -3.940 1.00 90.62 96 ALA A O 1
ATOM 656 N N . PRO A 1 97 ? 17.764 -3.656 -4.652 1.00 95.44 97 PRO A N 1
ATOM 657 C CA . PRO A 1 97 ? 16.382 -3.492 -5.095 1.00 95.44 97 PRO A CA 1
ATOM 658 C C . PRO A 1 97 ? 16.059 -4.483 -6.223 1.00 95.44 97 PRO A C 1
ATOM 660 O O . PRO A 1 97 ? 16.915 -4.799 -7.051 1.00 95.44 97 PRO A O 1
ATOM 663 N N . VAL A 1 98 ? 14.817 -4.960 -6.283 1.00 97.56 98 VAL A N 1
ATOM 664 C CA . VAL A 1 98 ? 14.376 -5.987 -7.240 1.00 97.56 98 VAL A CA 1
ATOM 665 C C . VAL A 1 98 ? 14.184 -5.367 -8.628 1.00 97.56 98 VAL A C 1
ATOM 667 O O . VAL A 1 98 ? 13.067 -5.076 -9.053 1.00 97.56 98 VAL A O 1
ATOM 670 N N . ASN A 1 99 ? 15.297 -5.113 -9.317 1.00 97.00 99 ASN A N 1
ATOM 671 C CA . ASN A 1 99 ? 15.345 -4.416 -10.606 1.00 97.00 99 ASN A CA 1
ATOM 672 C C . ASN A 1 99 ? 16.060 -5.190 -11.724 1.00 97.00 99 ASN A C 1
ATOM 674 O O . ASN A 1 99 ? 16.177 -4.682 -12.836 1.00 97.00 99 ASN A O 1
ATOM 678 N N . THR A 1 100 ? 16.513 -6.417 -11.458 1.00 97.62 100 THR A N 1
ATOM 679 C CA . THR A 1 100 ? 17.022 -7.334 -12.486 1.00 97.62 100 THR A CA 1
ATOM 680 C C . THR A 1 100 ? 16.399 -8.718 -12.349 1.00 97.62 100 THR A C 1
ATOM 682 O O . THR A 1 100 ? 15.887 -9.094 -11.291 1.00 97.62 100 THR A O 1
ATOM 685 N N . VAL A 1 101 ? 16.468 -9.502 -13.426 1.00 98.38 101 VAL A N 1
ATOM 686 C CA . VAL A 1 101 ? 15.977 -10.888 -13.468 1.00 98.38 101 VAL A CA 1
ATOM 687 C C . VAL A 1 101 ? 16.707 -11.772 -12.456 1.00 98.38 101 VAL A C 1
ATOM 689 O O . VAL A 1 101 ? 16.094 -12.627 -11.821 1.00 98.38 101 VAL A O 1
ATOM 692 N N . GLU A 1 102 ? 18.012 -11.570 -12.281 1.00 98.44 102 GLU A N 1
ATOM 693 C CA . GLU A 1 102 ? 18.827 -12.344 -11.345 1.00 98.44 102 GLU A CA 1
ATOM 694 C C . GLU A 1 102 ? 18.359 -12.132 -9.902 1.00 98.44 102 GLU A C 1
ATOM 696 O O . GLU A 1 102 ? 18.155 -13.106 -9.176 1.00 98.44 102 GLU A O 1
ATOM 701 N N . ILE A 1 103 ? 18.136 -10.873 -9.509 1.00 98.06 103 ILE A N 1
ATOM 702 C CA . ILE A 1 103 ? 17.654 -10.511 -8.169 1.00 98.06 103 ILE A CA 1
ATOM 703 C C . ILE A 1 103 ? 16.230 -11.037 -7.966 1.00 98.06 103 ILE A C 1
ATOM 705 O O . ILE A 1 103 ? 15.941 -11.651 -6.938 1.00 98.06 103 ILE A O 1
ATOM 709 N N . PHE A 1 104 ? 15.360 -10.872 -8.969 1.00 98.50 104 PHE A N 1
ATOM 710 C CA . PHE A 1 104 ? 13.986 -11.372 -8.931 1.00 98.50 104 PHE A CA 1
ATOM 711 C C . PHE A 1 104 ? 13.944 -12.886 -8.683 1.00 98.50 104 PHE A C 1
ATOM 713 O O . PHE A 1 104 ? 13.313 -13.346 -7.733 1.00 98.50 104 PHE A O 1
ATOM 720 N N . ARG A 1 105 ? 14.688 -13.675 -9.469 1.00 98.56 105 ARG A N 1
ATOM 721 C CA . ARG A 1 105 ? 14.754 -15.139 -9.317 1.00 98.56 105 ARG A CA 1
ATOM 722 C C . ARG A 1 105 ? 15.342 -15.572 -7.979 1.00 98.56 105 ARG A C 1
ATOM 724 O O . ARG A 1 105 ? 14.854 -16.536 -7.389 1.00 98.56 105 ARG A O 1
ATOM 731 N N . ALA A 1 106 ? 16.379 -14.883 -7.501 1.00 98.25 106 ALA A N 1
ATOM 732 C CA . ALA A 1 106 ? 16.976 -15.177 -6.201 1.00 98.25 106 ALA A CA 1
ATOM 733 C C . ALA A 1 106 ? 15.952 -15.003 -5.070 1.00 98.25 106 ALA A C 1
ATOM 735 O O . ALA A 1 106 ? 15.837 -15.868 -4.200 1.00 98.25 106 ALA A O 1
ATOM 736 N N . LYS A 1 107 ? 15.154 -13.934 -5.132 1.00 98.19 107 LYS A N 1
ATOM 737 C CA . LYS A 1 107 ? 14.107 -13.661 -4.150 1.00 98.19 107 LYS A CA 1
ATOM 738 C C . LYS A 1 107 ? 12.931 -14.635 -4.255 1.00 98.19 107 LYS A C 1
ATOM 740 O O . LYS A 1 107 ? 12.484 -15.139 -3.231 1.00 98.19 107 LYS A O 1
ATOM 745 N N . VAL A 1 108 ? 12.510 -15.022 -5.464 1.00 98.38 108 VAL A N 1
ATOM 746 C CA . VAL A 1 108 ? 11.524 -16.108 -5.664 1.00 98.38 108 VAL A CA 1
ATOM 747 C C . VAL A 1 108 ? 11.995 -17.418 -5.017 1.00 98.38 108 VAL A C 1
ATOM 749 O O . VAL A 1 108 ? 11.215 -18.096 -4.345 1.00 98.38 108 VAL A O 1
ATOM 752 N N . ALA A 1 109 ? 13.275 -17.772 -5.168 1.00 98.50 109 ALA A N 1
ATOM 753 C CA . ALA A 1 109 ? 13.836 -18.965 -4.535 1.00 98.50 109 ALA A CA 1
ATOM 754 C C . ALA A 1 109 ? 13.852 -18.865 -2.997 1.00 98.50 109 ALA A C 1
ATOM 756 O O . ALA A 1 109 ? 13.609 -19.861 -2.313 1.00 98.50 109 ALA A O 1
ATOM 757 N N . GLU A 1 110 ? 14.110 -17.676 -2.440 1.00 98.25 110 GLU A N 1
ATOM 758 C CA . GLU A 1 110 ? 13.991 -17.437 -1.000 1.00 98.25 110 GLU A CA 1
ATOM 759 C C . GLU A 1 110 ? 12.543 -17.605 -0.522 1.00 98.25 110 GLU A C 1
ATOM 761 O O . GLU A 1 110 ? 12.307 -18.374 0.413 1.00 98.25 110 GLU A O 1
ATOM 766 N N . ILE A 1 111 ? 11.587 -16.948 -1.188 1.00 98.50 111 ILE A N 1
ATOM 767 C CA . ILE A 1 111 ? 10.147 -17.031 -0.902 1.00 98.50 111 ILE A CA 1
ATOM 768 C C . ILE A 1 111 ? 9.708 -18.492 -0.849 1.00 98.50 111 ILE A C 1
ATOM 770 O O . ILE A 1 111 ? 9.167 -18.927 0.166 1.00 98.50 111 ILE A O 1
ATOM 774 N N . GLY A 1 112 ? 10.026 -19.279 -1.883 1.00 98.31 112 GLY A N 1
ATOM 775 C CA . GLY A 1 112 ? 9.651 -20.694 -1.959 1.00 98.31 112 GLY A CA 1
ATOM 776 C C . GLY A 1 112 ? 10.219 -21.563 -0.830 1.00 98.31 112 GLY A C 1
ATOM 777 O O . GLY A 1 112 ? 9.704 -22.648 -0.569 1.00 98.31 112 GLY A O 1
ATOM 778 N N . ARG A 1 113 ? 11.262 -21.098 -0.132 1.00 98.44 113 ARG A N 1
ATOM 779 C CA . ARG A 1 113 ? 11.861 -21.791 1.014 1.00 98.44 113 ARG A CA 1
ATOM 780 C C . ARG A 1 113 ? 11.251 -21.372 2.352 1.00 98.44 113 ARG A C 1
ATOM 782 O O . ARG A 1 113 ? 11.233 -22.189 3.273 1.00 98.44 113 ARG A O 1
ATOM 789 N N . VAL A 1 114 ? 10.843 -20.110 2.507 1.00 98.50 114 VAL A N 1
ATOM 790 C CA . VAL A 1 114 ? 10.544 -19.541 3.837 1.00 98.50 114 VAL A CA 1
ATOM 791 C C . VAL A 1 114 ? 9.125 -19.025 4.023 1.00 98.50 114 VAL A C 1
ATOM 793 O O . VAL A 1 114 ? 8.692 -18.938 5.174 1.00 98.50 114 VAL A O 1
ATOM 796 N N . ALA A 1 115 ? 8.408 -18.697 2.948 1.00 98.50 115 ALA A N 1
ATOM 797 C CA . ALA A 1 115 ? 7.097 -18.071 3.037 1.00 98.50 115 ALA A CA 1
ATOM 798 C C . ALA A 1 115 ? 6.066 -18.979 3.728 1.00 98.50 115 ALA A C 1
ATOM 800 O O . ALA A 1 115 ? 6.087 -20.205 3.601 1.00 98.50 115 ALA A O 1
ATOM 801 N N . ARG A 1 116 ? 5.176 -18.359 4.507 1.00 98.38 116 ARG A N 1
ATOM 802 C CA . ARG A 1 116 ? 4.041 -19.013 5.186 1.00 98.38 116 ARG A CA 1
ATOM 803 C C . ARG A 1 116 ? 2.696 -18.752 4.510 1.00 98.38 116 ARG A C 1
ATOM 805 O O . ARG A 1 116 ? 1.741 -19.469 4.786 1.00 98.38 116 ARG A O 1
ATOM 812 N N . VAL A 1 117 ? 2.643 -17.738 3.654 1.00 98.75 117 VAL A N 1
ATOM 813 C CA . VAL A 1 117 ? 1.484 -17.329 2.855 1.00 98.75 117 VAL A CA 1
ATOM 814 C C . VAL A 1 117 ? 1.948 -17.088 1.420 1.00 98.75 117 VAL A C 1
ATOM 816 O O . VAL A 1 117 ? 3.158 -17.048 1.174 1.00 98.75 117 VAL A O 1
ATOM 819 N N . ASP A 1 118 ? 1.020 -16.921 0.482 1.00 98.75 118 ASP A N 1
ATOM 820 C CA . ASP A 1 118 ? 1.382 -16.651 -0.909 1.00 98.75 118 ASP A CA 1
ATOM 821 C C . ASP A 1 118 ? 2.027 -15.263 -1.043 1.00 98.75 118 ASP A C 1
ATOM 823 O O . ASP A 1 118 ? 1.636 -14.301 -0.379 1.00 98.75 118 ASP A O 1
ATOM 827 N N . VAL A 1 119 ? 3.030 -15.149 -1.914 1.00 98.81 119 VAL A N 1
ATOM 828 C CA . VAL A 1 119 ? 3.751 -13.892 -2.152 1.00 98.81 119 VAL A CA 1
ATOM 829 C C . VAL A 1 119 ? 3.773 -13.603 -3.644 1.00 98.81 119 VAL A C 1
ATOM 831 O O . VAL A 1 119 ? 4.326 -14.372 -4.430 1.00 98.81 119 VAL A O 1
ATOM 834 N N . ALA A 1 120 ? 3.190 -12.472 -4.024 1.00 98.62 120 ALA A N 1
ATOM 835 C CA . ALA A 1 120 ? 3.416 -11.847 -5.316 1.00 98.62 120 ALA A CA 1
ATOM 836 C C . ALA A 1 120 ? 4.521 -10.791 -5.183 1.00 98.62 120 ALA A C 1
ATOM 838 O O . ALA A 1 120 ? 4.742 -10.234 -4.109 1.00 98.62 120 ALA A O 1
ATOM 839 N N . MET A 1 121 ? 5.225 -10.511 -6.277 1.00 98.38 121 MET A N 1
ATOM 840 C CA . MET A 1 121 ? 6.349 -9.579 -6.271 1.00 98.38 121 MET A CA 1
ATOM 841 C C . MET A 1 121 ? 6.125 -8.433 -7.243 1.00 98.38 121 MET A C 1
ATOM 843 O O . MET A 1 121 ? 5.881 -8.649 -8.434 1.00 98.38 121 MET A O 1
ATOM 847 N N . LEU A 1 122 ? 6.299 -7.217 -6.737 1.00 98.69 122 LEU A N 1
ATOM 848 C CA . LEU A 1 122 ? 6.526 -6.047 -7.569 1.00 98.69 122 LEU A CA 1
ATOM 849 C C . LEU A 1 122 ? 8.010 -5.977 -7.946 1.00 98.69 122 LEU A C 1
ATOM 851 O O . LEU A 1 122 ? 8.878 -6.482 -7.232 1.00 98.69 122 LEU A O 1
ATOM 855 N N . ALA A 1 123 ? 8.306 -5.328 -9.067 1.00 98.56 123 ALA A N 1
ATOM 856 C CA . ALA A 1 123 ? 9.665 -4.959 -9.446 1.00 98.56 123 ALA A CA 1
ATOM 857 C C . ALA A 1 123 ? 9.842 -3.432 -9.417 1.00 98.56 123 ALA A C 1
ATOM 859 O O . ALA A 1 123 ? 8.870 -2.677 -9.407 1.00 98.56 123 ALA A O 1
ATOM 860 N N . THR A 1 124 ? 11.085 -2.960 -9.417 1.00 98.06 124 THR A N 1
ATOM 861 C CA . THR A 1 124 ? 11.417 -1.543 -9.636 1.00 98.06 124 THR A CA 1
ATOM 862 C C . THR A 1 124 ? 12.363 -1.408 -10.818 1.00 98.06 124 THR A C 1
ATOM 864 O O . THR A 1 124 ? 12.900 -2.387 -11.327 1.00 98.06 124 THR A O 1
ATOM 867 N N . LEU A 1 125 ? 12.574 -0.174 -11.252 1.00 96.75 125 LEU A N 1
ATOM 868 C CA . LEU A 1 125 ? 13.558 0.182 -12.260 1.00 96.75 125 LEU A CA 1
ATOM 869 C C . LEU A 1 125 ? 14.647 1.063 -11.643 1.00 96.75 125 LEU A C 1
ATOM 871 O O . LEU A 1 125 ? 14.465 1.670 -10.584 1.00 96.75 125 LEU A O 1
ATOM 875 N N . ARG A 1 126 ? 15.806 1.102 -12.300 1.00 94.25 126 ARG A N 1
ATOM 876 C CA . ARG A 1 126 ? 16.934 1.960 -11.918 1.00 94.25 126 ARG A CA 1
ATOM 877 C C . ARG A 1 126 ? 16.637 3.425 -12.242 1.00 94.25 126 ARG A C 1
ATOM 879 O O . ARG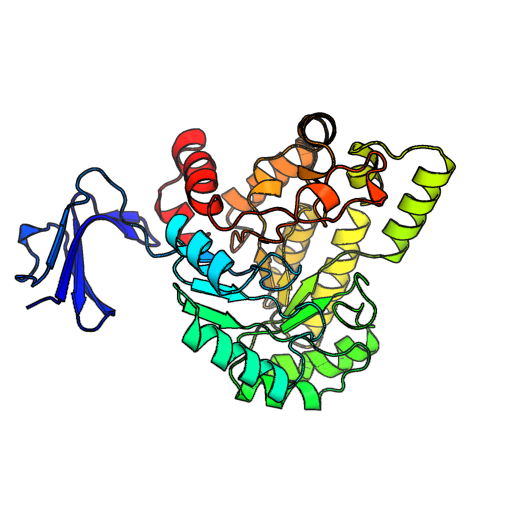 A 1 126 ? 15.821 3.732 -13.105 1.00 94.25 126 ARG A O 1
ATOM 886 N N . LYS A 1 127 ? 17.376 4.341 -11.605 1.00 94.19 127 LYS A N 1
ATOM 887 C CA . LYS A 1 127 ? 17.223 5.800 -11.784 1.00 94.19 127 LYS A CA 1
ATOM 888 C C . LYS A 1 127 ? 17.289 6.267 -13.244 1.00 94.19 127 LYS A C 1
ATOM 890 O O . LYS A 1 127 ? 16.633 7.232 -13.612 1.00 94.19 127 LYS A O 1
ATOM 895 N N . ARG A 1 128 ? 18.094 5.584 -14.060 1.00 94.69 128 ARG A N 1
ATOM 896 C CA . ARG A 1 128 ? 18.275 5.828 -15.500 1.00 94.69 128 ARG A CA 1
ATOM 897 C C . ARG A 1 128 ? 17.952 4.559 -16.289 1.00 94.69 128 ARG A C 1
ATOM 899 O O . ARG A 1 128 ? 18.797 4.077 -17.034 1.00 94.69 128 ARG A O 1
ATOM 906 N N . ALA A 1 129 ? 16.810 3.950 -15.989 1.00 94.88 129 ALA A N 1
ATOM 907 C CA . ALA A 1 129 ? 16.386 2.743 -16.677 1.00 94.88 129 ALA A CA 1
ATOM 908 C C . ALA A 1 129 ? 15.938 3.042 -18.105 1.00 94.88 129 ALA A C 1
ATOM 910 O O . ALA A 1 129 ? 15.324 4.074 -18.369 1.00 94.88 129 ALA A O 1
ATOM 911 N N . GLU A 1 130 ? 16.193 2.093 -18.992 1.00 96.44 130 GLU A N 1
ATOM 912 C CA . GLU A 1 130 ? 15.672 2.105 -20.353 1.00 96.44 130 GLU A CA 1
ATOM 913 C C . GLU A 1 130 ? 14.416 1.225 -20.453 1.00 96.44 130 GLU A C 1
ATOM 915 O O . GLU A 1 130 ? 14.145 0.370 -19.604 1.00 96.44 130 GLU A O 1
ATOM 920 N N . ALA A 1 131 ? 13.610 1.433 -21.496 1.00 96.94 131 ALA A N 1
ATOM 921 C CA . ALA A 1 131 ? 12.347 0.711 -21.666 1.00 96.94 131 ALA A CA 1
ATOM 922 C C . ALA A 1 131 ? 12.535 -0.817 -21.784 1.00 96.94 131 ALA A C 1
ATOM 924 O O . ALA A 1 131 ? 11.689 -1.582 -21.324 1.00 96.94 131 ALA A O 1
ATOM 925 N N . ASP A 1 132 ? 13.647 -1.283 -22.354 1.00 96.69 132 ASP A N 1
ATOM 926 C CA . ASP A 1 132 ? 13.933 -2.710 -22.545 1.00 96.69 132 ASP A CA 1
ATOM 927 C C . ASP A 1 132 ? 14.204 -3.476 -21.235 1.00 96.69 132 ASP A C 1
ATOM 929 O O . ASP A 1 132 ? 14.152 -4.708 -21.232 1.00 96.69 132 ASP A O 1
ATOM 933 N N . GLU A 1 133 ? 14.390 -2.775 -20.110 1.00 97.25 133 GLU A N 1
ATOM 934 C CA . GLU A 1 133 ? 14.494 -3.367 -18.769 1.00 97.25 133 GLU A CA 1
ATOM 935 C C . GLU A 1 133 ? 13.138 -3.875 -18.232 1.00 97.25 133 GLU A C 1
ATOM 937 O O . GLU A 1 133 ? 13.103 -4.737 -17.352 1.00 97.25 133 GLU A O 1
ATOM 942 N N . VAL A 1 134 ? 12.009 -3.411 -18.785 1.00 98.31 134 VAL A N 1
ATOM 943 C CA . VAL A 1 134 ? 10.652 -3.767 -18.324 1.00 98.31 134 VAL A CA 1
ATOM 944 C C . VAL A 1 134 ? 10.280 -5.207 -18.691 1.00 98.31 134 VAL A C 1
ATOM 946 O O . VAL A 1 134 ? 9.891 -6.005 -17.834 1.00 98.31 134 VAL A O 1
ATOM 949 N N . ALA A 1 135 ? 10.387 -5.557 -19.975 1.00 98.38 135 ALA A N 1
ATOM 950 C CA . ALA A 1 135 ? 9.895 -6.832 -20.496 1.00 98.38 135 ALA A CA 1
ATOM 951 C C . ALA A 1 135 ? 10.547 -8.077 -19.855 1.00 98.38 135 ALA A C 1
ATOM 953 O O . ALA A 1 135 ? 9.848 -9.078 -19.682 1.00 98.38 135 ALA A O 1
ATOM 954 N N . PRO A 1 136 ? 11.856 -8.092 -19.521 1.00 98.56 136 PRO A N 1
ATOM 955 C CA . PRO A 1 136 ? 12.463 -9.190 -18.775 1.00 98.56 136 PRO A CA 1
ATOM 956 C C . PRO A 1 136 ? 11.789 -9.446 -17.423 1.00 98.56 136 PRO A C 1
ATOM 958 O O . PRO A 1 136 ? 11.443 -10.587 -17.145 1.00 98.56 136 PRO A O 1
ATOM 961 N N . LEU A 1 137 ? 11.538 -8.407 -16.622 1.00 98.62 137 LEU A N 1
ATOM 962 C CA . LEU A 1 137 ? 10.943 -8.545 -15.286 1.00 98.62 137 LEU A CA 1
ATOM 963 C C . LEU A 1 137 ? 9.489 -9.031 -15.347 1.00 98.62 137 LEU A C 1
ATOM 965 O O . LEU A 1 137 ? 9.097 -9.908 -14.578 1.00 98.62 137 LEU A O 1
ATOM 969 N N . VAL A 1 138 ? 8.703 -8.538 -16.309 1.00 98.56 138 VAL A N 1
ATOM 970 C CA . VAL A 1 138 ? 7.335 -9.040 -16.525 1.00 98.56 138 VAL A CA 1
ATOM 971 C C . VAL A 1 138 ? 7.345 -10.518 -16.921 1.00 98.56 138 VAL A C 1
ATOM 973 O O . VAL A 1 138 ? 6.540 -11.293 -16.410 1.00 98.56 138 VAL A O 1
ATOM 976 N N . ARG A 1 139 ? 8.271 -10.942 -17.794 1.00 98.44 139 ARG A N 1
ATOM 977 C CA . ARG A 1 139 ? 8.393 -12.353 -18.208 1.00 98.44 139 ARG A CA 1
ATOM 978 C C . ARG A 1 139 ? 8.748 -13.293 -17.057 1.00 98.44 139 ARG A C 1
ATOM 980 O O . ARG A 1 139 ? 8.360 -14.456 -17.112 1.00 98.44 139 ARG A O 1
ATOM 987 N N . GLU A 1 140 ? 9.448 -12.805 -16.037 1.00 98.38 140 GLU A N 1
ATOM 988 C CA . GLU A 1 140 ? 9.721 -13.569 -14.812 1.00 98.38 140 GLU A CA 1
ATOM 989 C C . GLU A 1 140 ? 8.516 -13.657 -13.865 1.00 98.38 140 GLU A C 1
ATOM 991 O O . GLU A 1 140 ? 8.521 -14.478 -12.951 1.00 98.38 140 GLU A O 1
ATOM 996 N N . GLY A 1 141 ? 7.473 -12.856 -14.095 1.00 98.31 141 GLY A N 1
ATOM 997 C CA . GLY A 1 141 ? 6.238 -12.882 -13.314 1.00 98.31 141 GLY A CA 1
ATOM 998 C C . GLY A 1 141 ? 6.077 -11.726 -12.330 1.00 98.31 141 GLY A C 1
ATOM 999 O O . GLY A 1 141 ? 5.266 -11.843 -11.413 1.00 98.31 141 GLY A O 1
ATOM 1000 N N . ALA A 1 142 ? 6.806 -10.614 -12.497 1.00 98.56 142 ALA A N 1
ATOM 1001 C CA . ALA A 1 142 ? 6.516 -9.397 -11.739 1.00 98.56 142 ALA A CA 1
ATOM 1002 C C . ALA A 1 142 ? 5.050 -8.981 -11.960 1.00 98.56 142 ALA A C 1
ATOM 1004 O O . ALA A 1 142 ? 4.617 -8.788 -13.099 1.00 98.56 142 ALA A O 1
ATOM 1005 N N . CYS A 1 143 ? 4.280 -8.839 -10.878 1.00 98.31 143 CYS A N 1
ATOM 1006 C CA . CYS A 1 143 ? 2.850 -8.522 -10.963 1.00 98.31 143 CYS A CA 1
ATOM 1007 C C . CYS A 1 143 ? 2.575 -7.034 -11.228 1.00 98.31 143 CYS A C 1
ATOM 1009 O O . CYS A 1 143 ? 1.430 -6.650 -11.451 1.00 98.31 143 CYS A O 1
ATOM 1011 N N . GLY A 1 144 ? 3.617 -6.206 -11.220 1.00 98.50 144 GLY A N 1
ATOM 1012 C CA . GLY A 1 144 ? 3.567 -4.771 -11.450 1.00 98.50 144 GLY A CA 1
ATOM 1013 C C . GLY A 1 144 ? 4.894 -4.108 -11.103 1.00 98.50 144 GLY A C 1
ATOM 1014 O O . GLY A 1 144 ? 5.856 -4.770 -10.701 1.00 98.50 144 GLY A O 1
ATOM 1015 N N . PHE A 1 145 ? 4.931 -2.787 -11.242 1.00 98.75 145 PHE A N 1
ATOM 1016 C CA . PHE A 1 145 ? 6.099 -1.976 -10.914 1.00 98.75 145 PHE A CA 1
ATOM 1017 C C . PHE A 1 145 ? 5.800 -0.989 -9.788 1.00 98.75 145 PHE A C 1
ATOM 1019 O O . PHE A 1 145 ? 4.768 -0.318 -9.791 1.00 98.75 145 PHE A O 1
ATOM 1026 N N . LYS A 1 146 ? 6.736 -0.842 -8.854 1.00 98.44 146 LYS A N 1
ATOM 1027 C CA . LYS A 1 146 ? 6.748 0.250 -7.879 1.00 98.44 146 LYS A CA 1
ATOM 1028 C C . LYS A 1 146 ? 7.974 1.118 -8.140 1.00 98.44 146 LYS A C 1
ATOM 1030 O O . LYS A 1 146 ? 9.095 0.622 -8.169 1.00 98.44 146 LYS A O 1
ATOM 1035 N N . MET A 1 147 ? 7.762 2.415 -8.331 1.00 97.25 147 MET A N 1
ATOM 1036 C CA . MET A 1 147 ? 8.816 3.420 -8.513 1.00 97.25 147 MET A CA 1
ATOM 1037 C C . MET A 1 147 ? 8.611 4.600 -7.549 1.00 97.25 147 MET A C 1
ATOM 1039 O O . MET A 1 147 ? 7.687 4.606 -6.736 1.00 97.25 147 MET A O 1
ATOM 1043 N N . SER A 1 148 ? 9.465 5.619 -7.616 1.00 96.44 148 SER A N 1
ATOM 1044 C CA . SER A 1 148 ? 9.320 6.831 -6.805 1.00 96.44 148 SER A CA 1
ATOM 1045 C C . SER A 1 148 ? 9.440 8.091 -7.635 1.00 96.44 148 SER A C 1
ATOM 1047 O O . SER A 1 148 ? 10.267 8.158 -8.542 1.00 96.44 148 SER A O 1
ATOM 1049 N N . VAL A 1 149 ? 8.691 9.123 -7.250 1.00 96.00 149 VAL A N 1
ATOM 1050 C CA . VAL A 1 149 ? 8.985 10.515 -7.635 1.00 96.00 149 VAL A CA 1
ATOM 1051 C C . VAL A 1 149 ? 9.585 11.328 -6.476 1.00 96.00 149 VAL A C 1
ATOM 1053 O O . VAL A 1 149 ? 9.748 12.538 -6.599 1.00 96.00 149 VAL A O 1
ATOM 1056 N N . TYR A 1 150 ? 9.971 10.638 -5.398 1.00 94.19 150 TYR A N 1
ATOM 1057 C CA . TYR A 1 150 ? 10.657 11.144 -4.207 1.00 94.19 150 TYR A CA 1
ATOM 1058 C C . TYR A 1 150 ? 11.943 10.340 -3.971 1.00 94.19 150 TYR A C 1
ATOM 1060 O O . TYR A 1 150 ? 11.899 9.106 -3.953 1.00 94.19 150 TYR A O 1
ATOM 1068 N N . GLU A 1 151 ? 13.082 10.985 -3.741 1.00 94.12 151 GLU A N 1
ATOM 1069 C CA . GLU A 1 151 ? 14.322 10.255 -3.457 1.00 94.12 151 GLU A CA 1
ATOM 1070 C C . GLU A 1 151 ? 14.417 9.843 -1.981 1.00 94.12 151 GLU A C 1
ATOM 1072 O O . GLU A 1 151 ? 14.638 10.667 -1.098 1.00 94.12 151 GLU A O 1
ATOM 1077 N N . THR A 1 152 ? 14.261 8.545 -1.698 1.00 90.62 152 THR A N 1
ATOM 1078 C CA . THR A 1 152 ? 14.522 8.003 -0.348 1.00 90.62 152 THR A CA 1
ATOM 1079 C C . THR A 1 152 ? 15.949 7.471 -0.229 1.00 90.62 152 THR A C 1
ATOM 1081 O O . THR A 1 152 ? 16.563 7.579 0.832 1.00 90.62 152 THR A O 1
ATOM 1084 N N . ASP A 1 153 ? 16.471 6.887 -1.307 1.00 92.06 153 ASP A N 1
ATOM 1085 C CA . ASP A 1 153 ? 17.836 6.370 -1.413 1.00 92.06 153 ASP A CA 1
ATOM 1086 C C . ASP A 1 153 ? 18.271 6.419 -2.889 1.00 92.06 153 ASP A C 1
ATOM 1088 O O . ASP A 1 153 ? 17.481 6.018 -3.742 1.00 92.06 153 ASP A O 1
ATOM 1092 N N . PRO A 1 154 ? 19.482 6.895 -3.227 1.00 90.25 154 PRO A N 1
ATOM 1093 C CA . PRO A 1 154 ? 19.885 7.133 -4.616 1.00 90.25 154 PRO A CA 1
ATOM 1094 C C . PRO A 1 154 ? 19.976 5.870 -5.485 1.00 90.25 154 PRO A C 1
ATOM 1096 O O . PRO A 1 154 ? 19.924 5.990 -6.710 1.00 90.25 154 PRO A O 1
ATOM 1099 N N . ASP A 1 155 ? 20.091 4.686 -4.876 1.00 89.00 155 ASP A N 1
ATOM 1100 C CA . ASP A 1 155 ? 20.238 3.415 -5.587 1.00 89.00 155 ASP A CA 1
ATOM 1101 C C . ASP A 1 155 ? 19.058 2.479 -5.318 1.00 89.00 155 ASP A C 1
ATOM 1103 O O . ASP A 1 155 ? 18.469 1.924 -6.249 1.00 89.00 155 ASP A O 1
ATOM 1107 N N . ARG A 1 156 ? 18.683 2.315 -4.044 1.00 92.06 156 ARG A N 1
ATOM 1108 C CA . ARG A 1 156 ? 17.629 1.388 -3.618 1.00 92.06 156 ARG A CA 1
ATOM 1109 C C . ARG A 1 156 ? 16.237 1.913 -3.930 1.00 92.06 156 ARG A C 1
ATOM 1111 O O . ARG A 1 156 ? 15.389 1.147 -4.367 1.00 92.06 156 ARG A O 1
ATOM 1118 N N . PHE A 1 157 ? 15.991 3.196 -3.680 1.00 93.50 157 PHE A N 1
ATOM 1119 C CA . PHE A 1 157 ? 14.670 3.811 -3.816 1.00 93.50 157 PHE A CA 1
ATOM 1120 C C . PHE A 1 157 ? 14.790 5.227 -4.411 1.00 93.50 157 PHE A C 1
ATOM 1122 O O . PHE A 1 157 ? 14.468 6.220 -3.737 1.00 93.50 157 PHE A O 1
ATOM 1129 N N . PRO A 1 158 ? 15.311 5.331 -5.652 1.00 94.75 158 PRO A N 1
ATOM 1130 C CA . PRO A 1 158 ? 15.632 6.609 -6.267 1.00 94.75 158 PRO A CA 1
ATOM 1131 C C . PRO A 1 158 ? 14.385 7.343 -6.734 1.00 94.75 158 PRO A C 1
ATOM 1133 O O . PRO A 1 158 ? 13.385 6.728 -7.118 1.00 94.75 158 PRO A O 1
ATOM 1136 N N . ARG A 1 159 ? 14.494 8.671 -6.827 1.00 95.75 159 ARG A N 1
ATOM 1137 C CA . ARG A 1 159 ? 13.570 9.441 -7.656 1.00 95.75 159 ARG A CA 1
ATOM 1138 C C . ARG A 1 159 ? 13.831 9.125 -9.125 1.00 95.75 159 ARG A C 1
ATOM 1140 O O . ARG A 1 159 ? 14.950 9.308 -9.605 1.00 95.75 159 ARG A O 1
ATOM 1147 N N . ILE A 1 160 ? 12.791 8.702 -9.837 1.00 96.69 160 ILE A N 1
ATOM 1148 C CA . ILE A 1 160 ? 12.816 8.538 -11.290 1.00 96.69 160 ILE A CA 1
ATOM 1149 C C . ILE A 1 160 ? 12.391 9.857 -11.938 1.00 96.69 160 ILE A C 1
ATOM 1151 O O . ILE A 1 160 ? 11.330 10.401 -11.625 1.00 96.69 160 ILE A O 1
ATOM 1155 N N . ASP A 1 161 ? 13.234 10.381 -12.826 1.00 96.06 161 ASP A N 1
ATOM 1156 C CA . ASP A 1 161 ? 12.975 11.649 -13.508 1.00 96.06 161 ASP A CA 1
ATOM 1157 C C . ASP A 1 161 ? 11.899 11.499 -14.596 1.00 96.06 161 ASP A C 1
ATOM 1159 O O . ASP A 1 161 ? 11.749 10.450 -15.224 1.00 96.06 161 ASP A O 1
ATOM 1163 N N . ASP A 1 162 ? 11.189 12.590 -14.884 1.00 97.06 162 ASP A N 1
ATOM 1164 C CA . ASP A 1 162 ? 10.016 12.583 -15.769 1.00 97.06 162 ASP A CA 1
ATOM 1165 C C . ASP A 1 162 ? 10.316 12.079 -17.190 1.00 97.06 162 ASP A C 1
ATOM 1167 O O . ASP A 1 162 ? 9.484 11.410 -17.798 1.00 97.06 162 ASP A O 1
ATOM 1171 N N . HIS A 1 163 ? 11.517 12.352 -17.713 1.00 97.06 163 HIS A N 1
ATOM 1172 C CA . HIS A 1 163 ? 11.932 11.861 -19.031 1.00 97.06 163 HIS A CA 1
ATOM 1173 C C . HIS A 1 163 ? 12.108 10.335 -19.065 1.00 97.06 163 HIS A C 1
ATOM 1175 O O . HIS A 1 163 ? 11.784 9.720 -20.076 1.00 97.06 163 HIS A O 1
ATOM 1181 N N . VAL A 1 164 ? 12.556 9.728 -17.960 1.00 97.94 164 VAL A N 1
ATOM 1182 C CA . VAL A 1 164 ? 12.660 8.268 -17.819 1.00 97.94 164 VAL A CA 1
ATOM 1183 C C . VAL A 1 164 ? 11.263 7.669 -17.702 1.00 97.94 164 VAL A C 1
ATOM 1185 O O . VAL A 1 164 ? 10.941 6.715 -18.405 1.00 97.94 164 VAL A O 1
ATOM 1188 N N . LEU A 1 165 ? 10.383 8.273 -16.892 1.00 98.06 165 LEU A N 1
ATOM 1189 C CA . LEU A 1 165 ? 8.979 7.851 -16.798 1.00 98.06 165 LEU A CA 1
ATOM 1190 C C . LEU A 1 165 ? 8.293 7.872 -18.168 1.00 98.06 165 LEU A C 1
ATOM 1192 O O . LEU A 1 165 ? 7.620 6.911 -18.537 1.00 98.06 165 LEU A O 1
ATOM 1196 N N . TRP A 1 166 ? 8.510 8.930 -18.949 1.00 97.88 166 TRP A N 1
ATOM 1197 C CA . TRP A 1 166 ? 7.985 9.052 -20.308 1.00 97.88 166 TRP A CA 1
ATOM 1198 C C . TRP A 1 166 ? 8.452 7.923 -21.241 1.00 97.88 166 TRP A C 1
ATOM 1200 O O . TRP A 1 166 ? 7.699 7.503 -22.119 1.00 97.88 166 TRP A O 1
ATOM 1210 N N . GLN A 1 167 ? 9.667 7.407 -21.041 1.00 97.12 167 GLN A N 1
ATOM 1211 C CA . GLN A 1 167 ? 10.222 6.303 -21.826 1.00 97.12 167 GLN A CA 1
ATOM 1212 C C . GLN A 1 167 ? 9.690 4.932 -21.384 1.00 97.12 167 GLN A C 1
ATOM 1214 O O . GLN A 1 167 ? 9.343 4.116 -22.237 1.00 97.12 167 GLN A O 1
ATOM 1219 N N . VAL A 1 168 ? 9.611 4.663 -20.076 1.00 98.31 168 VAL A N 1
ATOM 1220 C CA . VAL A 1 168 ? 9.315 3.311 -19.556 1.00 98.31 168 VAL A CA 1
ATOM 1221 C C . VAL A 1 168 ? 7.819 3.019 -19.410 1.00 98.31 168 VAL A C 1
ATOM 1223 O O . VAL A 1 168 ? 7.397 1.875 -19.579 1.00 98.31 168 VAL A O 1
ATOM 1226 N N . LEU A 1 169 ? 6.988 4.031 -19.131 1.00 98.69 169 LEU A N 1
ATOM 1227 C CA . LEU A 1 169 ? 5.548 3.845 -18.910 1.00 98.69 169 LEU A CA 1
ATOM 1228 C C . LEU A 1 169 ? 4.802 3.250 -20.119 1.00 98.69 169 LEU A C 1
ATOM 1230 O O . LEU A 1 169 ? 3.988 2.349 -19.901 1.00 98.69 169 LEU A O 1
ATOM 1234 N N . PRO A 1 170 ? 5.067 3.665 -21.378 1.00 98.56 170 PRO A N 1
ATOM 1235 C CA . PRO A 1 170 ? 4.459 3.025 -22.542 1.00 98.56 170 PRO A CA 1
ATOM 1236 C C . PRO A 1 170 ? 4.800 1.537 -22.657 1.00 98.56 170 PRO A C 1
ATOM 1238 O O . PRO A 1 170 ? 3.946 0.749 -23.055 1.00 98.56 170 PRO A O 1
ATOM 1241 N N . GLU A 1 171 ? 6.022 1.132 -22.298 1.00 98.44 171 GLU A N 1
ATOM 1242 C CA . GLU A 1 171 ? 6.405 -0.282 -22.329 1.00 98.44 171 GLU A CA 1
ATOM 1243 C C . GLU A 1 171 ? 5.672 -1.072 -21.242 1.00 98.44 171 GLU A C 1
ATOM 1245 O O . GLU A 1 171 ? 5.098 -2.117 -21.537 1.00 98.44 171 GLU A O 1
ATOM 1250 N N . ILE A 1 172 ? 5.577 -0.544 -20.016 1.00 98.56 172 ILE A N 1
ATOM 1251 C CA . ILE A 1 172 ? 4.774 -1.164 -18.947 1.00 98.56 172 ILE A CA 1
ATOM 1252 C C . ILE A 1 172 ? 3.310 -1.326 -19.392 1.00 98.56 172 ILE A C 1
ATOM 1254 O O . ILE A 1 172 ? 2.723 -2.399 -19.229 1.00 98.56 172 ILE A O 1
ATOM 1258 N N . ALA A 1 173 ? 2.735 -0.295 -20.020 1.00 98.50 173 ALA A N 1
ATOM 1259 C CA . ALA A 1 173 ? 1.366 -0.322 -20.529 1.00 98.50 173 ALA A CA 1
ATOM 1260 C C . ALA A 1 173 ? 1.137 -1.442 -21.560 1.00 98.50 173 ALA A C 1
ATOM 1262 O O . ALA A 1 173 ? 0.092 -2.094 -21.531 1.00 98.50 173 ALA A O 1
ATOM 1263 N N . ARG A 1 174 ? 2.116 -1.722 -22.436 1.00 98.31 174 ARG A N 1
ATOM 1264 C CA . ARG A 1 174 ? 2.035 -2.806 -23.439 1.00 98.31 174 ARG A CA 1
ATOM 1265 C C . ARG A 1 174 ? 1.923 -4.193 -22.811 1.00 98.31 174 ARG A C 1
ATOM 1267 O O . ARG A 1 174 ? 1.289 -5.063 -23.404 1.00 98.31 174 ARG A O 1
ATOM 1274 N N . HIS A 1 175 ? 2.505 -4.391 -21.629 1.00 98.25 175 HIS A N 1
ATOM 1275 C CA . HIS A 1 175 ? 2.405 -5.647 -20.876 1.00 98.25 175 HIS A CA 1
ATOM 1276 C C . HIS A 1 175 ? 1.148 -5.733 -20.005 1.00 98.25 175 HIS A C 1
ATOM 1278 O O . HIS A 1 175 ? 0.806 -6.807 -19.517 1.00 98.25 175 HIS A O 1
ATOM 1284 N N . GLY A 1 176 ? 0.434 -4.621 -19.815 1.00 97.62 176 GLY A N 1
ATOM 1285 C CA . GLY A 1 176 ? -0.850 -4.591 -19.117 1.00 97.62 176 GLY A CA 1
ATOM 1286 C C . GLY A 1 176 ? -0.773 -4.804 -17.602 1.00 97.62 176 GLY A C 1
ATOM 1287 O O . GLY A 1 176 ? -1.822 -5.033 -16.990 1.00 97.62 176 GLY A O 1
ATOM 1288 N N . VAL A 1 177 ? 0.421 -4.710 -17.010 1.00 98.25 177 VAL A N 1
ATOM 1289 C CA . VAL A 1 177 ? 0.641 -4.750 -15.555 1.00 98.25 177 VAL A CA 1
ATOM 1290 C C . VAL A 1 177 ? 0.532 -3.343 -14.945 1.00 98.25 177 VAL A C 1
ATOM 1292 O O . VAL A 1 177 ? 0.817 -2.358 -15.633 1.00 98.25 177 VAL A O 1
ATOM 1295 N N . PRO A 1 178 ? 0.099 -3.212 -13.678 1.00 98.38 178 PRO A N 1
ATOM 1296 C CA . PRO A 1 178 ? 0.048 -1.930 -12.991 1.00 98.38 178 PRO A CA 1
ATOM 1297 C C . PRO A 1 178 ? 1.437 -1.367 -12.691 1.00 98.38 178 PRO A C 1
ATOM 1299 O O . PRO A 1 178 ? 2.420 -2.090 -12.518 1.00 98.38 178 PRO A O 1
ATOM 1302 N N . VAL A 1 179 ? 1.490 -0.047 -12.567 1.00 98.75 179 VAL A N 1
ATOM 1303 C CA . VAL A 1 179 ? 2.627 0.694 -12.035 1.00 98.75 179 VAL A CA 1
ATOM 1304 C C . VAL A 1 179 ? 2.136 1.688 -11.004 1.00 98.75 179 VAL A C 1
ATOM 1306 O O . VAL A 1 179 ? 1.144 2.378 -11.219 1.00 98.75 179 VAL A O 1
ATOM 1309 N N . GLY A 1 180 ? 2.835 1.795 -9.887 1.00 97.88 180 GLY A N 1
ATOM 1310 C CA . GLY A 1 180 ? 2.539 2.817 -8.903 1.00 97.88 180 GLY A CA 1
ATOM 1311 C C . GLY A 1 180 ? 3.782 3.420 -8.294 1.00 97.88 180 GLY A C 1
ATOM 1312 O O . GLY A 1 180 ? 4.911 2.988 -8.534 1.00 97.88 180 GLY A O 1
ATOM 1313 N N . PHE A 1 181 ? 3.559 4.475 -7.521 1.00 96.88 181 PHE A N 1
ATOM 1314 C CA . PHE A 1 181 ? 4.630 5.352 -7.082 1.00 96.88 181 PHE A CA 1
ATOM 1315 C C . PHE A 1 181 ? 4.540 5.652 -5.598 1.00 96.88 181 PHE A C 1
ATOM 1317 O O . PHE A 1 181 ? 3.458 5.611 -5.016 1.00 96.88 181 PHE A O 1
ATOM 1324 N N . HIS A 1 182 ? 5.669 5.961 -4.970 1.00 96.12 182 HIS A N 1
ATOM 1325 C CA . HIS A 1 182 ? 5.627 6.872 -3.835 1.00 96.12 182 HIS A CA 1
ATOM 1326 C C . HIS A 1 182 ? 5.496 8.303 -4.380 1.00 96.12 182 HIS A C 1
ATOM 1328 O O . HIS A 1 182 ? 6.359 8.770 -5.129 1.00 96.12 182 HIS A O 1
ATOM 1334 N N . GLY A 1 183 ? 4.372 8.951 -4.070 1.00 94.50 183 GLY A N 1
ATOM 1335 C CA . GLY A 1 183 ? 3.925 10.187 -4.708 1.00 94.50 183 GLY A CA 1
ATOM 1336 C C . GLY A 1 183 ? 4.028 11.411 -3.810 1.00 94.50 183 GLY A C 1
ATOM 1337 O O . GLY A 1 183 ? 3.000 11.979 -3.481 1.00 94.50 183 GLY A O 1
ATOM 1338 N N . GLU A 1 184 ? 5.237 11.843 -3.453 1.00 97.50 184 GLU A N 1
ATOM 1339 C CA . GLU A 1 184 ? 5.492 13.131 -2.790 1.00 97.50 184 GLU A CA 1
ATOM 1340 C C . GLU A 1 184 ? 6.573 13.920 -3.552 1.00 97.50 184 GLU A C 1
ATOM 1342 O O . GLU A 1 184 ? 7.454 13.330 -4.175 1.00 97.50 184 GLU A O 1
ATOM 1347 N N . ILE A 1 185 ? 6.538 15.256 -3.500 1.00 96.44 185 ILE A N 1
ATOM 1348 C CA . ILE A 1 185 ? 7.608 16.116 -4.037 1.00 96.44 185 ILE A CA 1
ATOM 1349 C C . ILE A 1 185 ? 8.682 16.353 -2.966 1.00 96.44 185 ILE A C 1
ATOM 1351 O O . ILE A 1 185 ? 8.494 17.167 -2.056 1.00 96.44 185 ILE A O 1
ATOM 1355 N N . ASP A 1 186 ? 9.822 15.676 -3.108 1.00 93.62 186 ASP A N 1
ATOM 1356 C CA . ASP A 1 186 ? 10.977 15.770 -2.202 1.00 93.62 186 ASP A CA 1
ATOM 1357 C C . ASP A 1 186 ? 11.510 17.200 -2.043 1.00 93.62 186 ASP A C 1
ATOM 1359 O O . ASP A 1 186 ? 11.694 17.644 -0.917 1.00 93.62 186 ASP A O 1
ATOM 1363 N N . LEU A 1 187 ? 11.645 17.970 -3.126 1.00 95.00 187 LEU A N 1
ATOM 1364 C CA . LEU A 1 187 ? 12.182 19.338 -3.088 1.00 95.00 187 LEU A CA 1
ATOM 1365 C C . LEU A 1 187 ? 11.410 20.276 -2.143 1.00 95.00 187 LEU A C 1
ATOM 1367 O O . LEU A 1 187 ? 12.011 21.117 -1.475 1.00 95.00 187 LEU A O 1
ATOM 1371 N N . ILE A 1 188 ? 10.079 20.141 -2.080 1.00 97.19 188 ILE A N 1
ATOM 1372 C CA . ILE A 1 188 ? 9.239 20.925 -1.159 1.00 97.19 188 ILE A CA 1
ATOM 1373 C C . ILE A 1 188 ? 9.519 20.485 0.279 1.00 97.19 188 ILE A C 1
ATOM 1375 O O . ILE A 1 188 ? 9.705 21.315 1.168 1.00 97.19 188 ILE A O 1
ATOM 1379 N N . ILE A 1 189 ? 9.553 19.174 0.501 1.00 97.88 189 ILE A N 1
ATOM 1380 C CA . ILE A 1 189 ? 9.699 18.572 1.824 1.00 97.88 189 ILE A CA 1
ATOM 1381 C C . ILE A 1 189 ? 11.087 18.859 2.399 1.00 97.88 189 ILE A C 1
ATOM 1383 O O . ILE A 1 189 ? 11.200 19.269 3.550 1.00 97.88 189 ILE A O 1
ATOM 1387 N N . GLU A 1 190 ? 12.146 18.704 1.611 1.00 97.50 190 GLU A N 1
ATOM 1388 C CA . GLU A 1 190 ? 13.525 18.957 2.026 1.00 97.50 190 GLU A CA 1
ATOM 1389 C C . GLU A 1 190 ? 13.744 20.415 2.443 1.00 97.50 190 GLU A C 1
ATOM 1391 O O . GLU A 1 190 ? 14.342 20.664 3.495 1.00 97.50 190 GLU A O 1
ATOM 1396 N N . ASP A 1 191 ? 13.220 21.382 1.680 1.00 98.19 191 ASP A N 1
ATOM 1397 C CA . ASP A 1 191 ? 13.300 22.801 2.043 1.00 98.19 191 ASP A CA 1
ATOM 1398 C C . ASP A 1 191 ? 12.533 23.094 3.341 1.00 98.19 191 ASP A C 1
ATOM 1400 O O . ASP A 1 191 ? 13.048 23.782 4.228 1.00 98.19 191 ASP A O 1
ATOM 1404 N N . LEU A 1 192 ? 11.335 22.526 3.509 1.00 98.44 192 LEU A N 1
A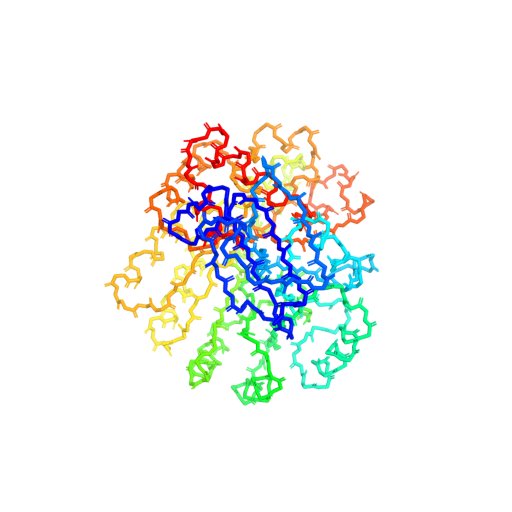TOM 1405 C CA . LEU A 1 192 ? 10.549 22.690 4.733 1.00 98.44 192 LEU A CA 1
ATOM 1406 C C . LEU A 1 192 ? 11.222 22.041 5.948 1.00 98.44 192 LEU A C 1
ATOM 1408 O O . LEU A 1 192 ? 11.273 22.663 7.009 1.00 98.44 192 LEU A O 1
ATOM 1412 N N . ILE A 1 193 ? 11.807 20.849 5.804 1.00 98.25 193 ILE A N 1
ATOM 1413 C CA . ILE A 1 193 ? 12.603 20.204 6.859 1.00 98.25 193 ILE A CA 1
ATOM 1414 C C . ILE A 1 193 ? 13.815 21.071 7.213 1.00 98.25 193 ILE A C 1
ATOM 1416 O O . ILE A 1 193 ? 14.111 21.274 8.393 1.00 98.25 193 ILE A O 1
ATOM 1420 N N . ALA A 1 194 ? 14.523 21.609 6.217 1.00 98.25 194 ALA A N 1
ATOM 1421 C CA . ALA A 1 194 ? 15.676 22.472 6.449 1.00 98.25 194 ALA A CA 1
ATOM 1422 C C . ALA A 1 194 ? 15.287 23.767 7.182 1.00 98.25 194 ALA A C 1
ATOM 1424 O O . ALA A 1 194 ? 16.014 24.199 8.077 1.00 98.25 194 ALA A O 1
ATOM 1425 N N . ARG A 1 195 ? 14.141 24.370 6.840 1.00 98.38 195 ARG A N 1
ATOM 1426 C CA . ARG A 1 195 ? 13.566 25.525 7.554 1.00 98.38 195 ARG A CA 1
ATOM 1427 C C . ARG A 1 195 ? 13.212 25.172 8.994 1.00 98.38 195 ARG A C 1
ATOM 1429 O O . ARG A 1 195 ? 13.723 25.818 9.900 1.00 98.38 195 ARG A O 1
ATOM 1436 N N . ALA A 1 196 ? 12.450 24.099 9.207 1.00 98.38 196 ALA A N 1
ATOM 1437 C CA . ALA A 1 196 ? 12.057 23.647 10.539 1.00 98.38 196 ALA A CA 1
ATOM 1438 C C . ALA A 1 196 ? 13.279 23.415 11.447 1.00 98.38 196 ALA A C 1
ATOM 1440 O O . ALA A 1 196 ? 13.307 23.885 12.582 1.00 98.38 196 ALA A O 1
ATOM 1441 N N . LYS A 1 197 ? 14.342 22.788 10.920 1.00 97.88 197 LYS A N 1
ATOM 1442 C CA . LYS A 1 197 ? 15.614 22.609 11.640 1.00 97.88 197 LYS A CA 1
ATOM 1443 C C . LYS A 1 197 ? 16.292 23.936 12.001 1.00 97.88 197 LYS A C 1
ATOM 1445 O O . LYS A 1 197 ? 16.783 24.058 13.120 1.00 97.88 197 LYS A O 1
ATOM 1450 N N . ARG A 1 198 ? 16.322 24.923 11.094 1.00 97.94 198 ARG A N 1
ATOM 1451 C CA . ARG A 1 198 ? 16.873 26.266 11.383 1.00 97.94 198 ARG A CA 1
ATOM 1452 C C . ARG A 1 198 ? 16.083 26.993 12.469 1.00 97.94 198 ARG A C 1
ATOM 1454 O O . ARG A 1 198 ? 16.686 27.672 13.292 1.00 97.94 198 ARG A O 1
ATOM 1461 N N . ASP A 1 199 ? 14.772 26.786 12.497 1.00 97.88 199 ASP A N 1
ATOM 1462 C CA . ASP A 1 199 ? 13.862 27.399 13.467 1.00 97.88 199 ASP A CA 1
ATOM 1463 C C . ASP A 1 199 ? 13.778 26.606 14.790 1.00 97.88 199 ASP A C 1
ATOM 1465 O O . ASP A 1 199 ? 12.990 26.940 15.673 1.00 97.88 199 ASP A O 1
ATOM 1469 N N . GLY A 1 200 ? 14.566 25.533 14.944 1.00 97.38 200 GLY A N 1
ATOM 1470 C CA . GLY A 1 200 ? 14.570 24.674 16.135 1.00 97.38 200 GLY A CA 1
ATOM 1471 C C . GLY A 1 200 ? 13.339 23.766 16.280 1.00 97.38 200 GLY A C 1
ATOM 1472 O O . GLY A 1 200 ? 13.197 23.076 17.290 1.00 97.38 200 GLY A O 1
ATOM 1473 N N . ARG A 1 201 ? 12.456 23.718 15.277 1.00 97.75 201 ARG A N 1
ATOM 1474 C CA . ARG A 1 201 ? 11.266 22.857 15.231 1.00 97.75 201 ARG A CA 1
ATOM 1475 C C . ARG A 1 201 ? 11.664 21.438 14.829 1.00 97.75 201 ARG A C 1
ATOM 1477 O O . ARG A 1 201 ? 11.710 21.102 13.651 1.00 97.75 201 ARG A O 1
ATOM 1484 N N . THR A 1 202 ? 11.973 20.609 15.822 1.00 97.62 202 THR A N 1
ATOM 1485 C CA . THR A 1 202 ? 12.320 19.180 15.653 1.00 97.62 202 THR A CA 1
ATOM 1486 C C . THR A 1 202 ? 11.381 18.242 16.418 1.00 97.62 202 THR A C 1
ATOM 1488 O O . THR A 1 202 ? 11.627 17.037 16.504 1.00 97.62 202 THR A O 1
ATOM 1491 N N . ASP A 1 203 ? 10.294 18.796 16.961 1.00 98.19 203 ASP A N 1
ATOM 1492 C CA . ASP A 1 203 ? 9.240 18.062 17.653 1.00 98.19 203 ASP A CA 1
ATOM 1493 C C . ASP A 1 203 ? 8.462 17.131 16.698 1.00 98.19 203 ASP A C 1
ATOM 1495 O O . ASP A 1 203 ? 8.471 17.344 15.485 1.00 98.19 203 ASP A O 1
ATOM 1499 N N . PRO A 1 204 ? 7.758 16.102 17.207 1.00 97.94 204 PRO A N 1
ATOM 1500 C CA . PRO A 1 204 ? 7.049 15.143 16.360 1.00 97.94 204 PRO A CA 1
ATOM 1501 C C . PRO A 1 204 ? 6.056 15.742 15.355 1.00 97.94 204 PRO A C 1
ATOM 1503 O O . PRO A 1 204 ? 5.908 15.191 14.265 1.00 97.94 204 PRO A O 1
ATOM 1506 N N . LEU A 1 205 ? 5.392 16.857 15.688 1.00 98.06 205 LEU A N 1
ATOM 1507 C CA . LEU A 1 205 ? 4.397 17.476 14.809 1.00 98.06 205 LEU A CA 1
ATOM 1508 C C . LEU A 1 205 ? 5.052 18.161 13.600 1.00 98.06 205 LEU A C 1
ATOM 1510 O O . LEU A 1 205 ? 4.442 18.230 12.534 1.00 98.06 205 LEU A O 1
ATOM 1514 N N . ALA A 1 206 ? 6.321 18.567 13.712 1.00 98.19 206 ALA A N 1
ATOM 1515 C CA . ALA A 1 206 ? 7.081 19.126 12.596 1.00 98.19 206 ALA A CA 1
ATOM 1516 C C . ALA A 1 206 ? 7.179 18.158 11.395 1.00 98.19 206 ALA A C 1
ATOM 1518 O O . ALA A 1 206 ? 7.299 18.599 10.254 1.00 98.19 206 ALA A O 1
ATOM 1519 N N . HIS A 1 207 ? 7.076 16.838 11.606 1.00 98.19 207 HIS A N 1
ATOM 1520 C CA . HIS A 1 207 ? 7.010 15.869 10.501 1.00 98.19 207 HIS A CA 1
ATOM 1521 C C . HIS A 1 207 ? 5.760 16.034 9.630 1.00 98.19 207 HIS A C 1
ATOM 1523 O O . HIS A 1 207 ? 5.864 15.981 8.408 1.00 98.19 207 HIS A O 1
ATOM 1529 N N . TYR A 1 208 ? 4.601 16.272 10.251 1.00 97.94 208 TYR A N 1
ATOM 1530 C CA . TYR A 1 208 ? 3.363 16.581 9.534 1.00 97.94 208 TYR A CA 1
ATOM 1531 C C . TYR A 1 208 ? 3.479 17.934 8.819 1.00 97.94 208 TYR A C 1
ATOM 1533 O O . TYR A 1 208 ? 3.223 18.039 7.624 1.00 97.94 208 TYR A O 1
ATOM 1541 N N . GLU A 1 209 ? 3.942 18.968 9.528 1.00 97.75 209 GLU A N 1
ATOM 1542 C CA . GLU A 1 209 ? 3.986 20.347 9.014 1.00 97.75 209 GLU A CA 1
ATOM 1543 C C . GLU A 1 209 ? 4.949 20.527 7.828 1.00 97.75 209 GLU A C 1
ATOM 1545 O O . GLU A 1 209 ? 4.747 21.399 6.983 1.00 97.75 209 GLU A O 1
ATOM 1550 N N . THR A 1 210 ? 5.990 19.696 7.743 1.00 98.25 210 THR A N 1
ATOM 1551 C CA . THR A 1 210 ? 6.980 19.730 6.652 1.00 98.25 210 THR A CA 1
ATOM 1552 C C . THR A 1 210 ? 6.573 18.916 5.422 1.00 98.25 210 THR A C 1
ATOM 1554 O O . THR A 1 210 ? 7.303 18.900 4.433 1.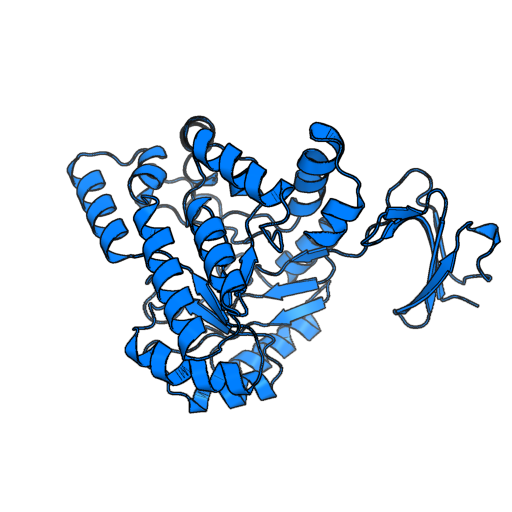00 98.25 210 THR A O 1
ATOM 1557 N N . ARG A 1 211 ? 5.396 18.279 5.449 1.00 97.62 211 ARG A N 1
ATOM 1558 C CA . ARG A 1 211 ? 4.824 17.485 4.350 1.00 97.62 211 ARG A CA 1
ATOM 1559 C C . ARG A 1 211 ? 3.438 18.014 3.975 1.00 97.62 211 ARG A C 1
ATOM 1561 O O . ARG A 1 211 ? 2.433 17.351 4.221 1.00 97.62 211 ARG A O 1
ATOM 1568 N N . PRO A 1 212 ? 3.354 19.236 3.425 1.00 97.44 212 PRO A N 1
ATOM 1569 C CA . PRO A 1 212 ? 2.075 19.864 3.124 1.00 97.44 212 PRO A CA 1
ATOM 1570 C C . PRO A 1 212 ? 1.314 19.065 2.054 1.00 97.44 212 PRO A C 1
ATOM 1572 O O . PRO A 1 212 ? 1.955 18.512 1.164 1.00 97.44 212 PRO A O 1
ATOM 1575 N N . PRO A 1 213 ? -0.031 19.107 2.012 1.00 97.38 213 PRO A N 1
ATOM 1576 C CA . PRO A 1 213 ? -0.833 18.395 1.006 1.00 97.38 213 PRO A CA 1
ATOM 1577 C C . PRO A 1 213 ? -0.409 18.623 -0.456 1.00 97.38 213 PRO A C 1
ATOM 1579 O O . PRO A 1 213 ? -0.619 17.774 -1.324 1.00 97.38 213 PRO A O 1
ATOM 1582 N N . ALA A 1 214 ? 0.202 19.776 -0.747 1.00 97.38 214 ALA A N 1
ATOM 1583 C CA . ALA A 1 214 ? 0.752 20.099 -2.060 1.00 97.38 214 ALA A CA 1
ATOM 1584 C C . ALA A 1 214 ? 1.884 19.151 -2.502 1.00 97.38 214 ALA A C 1
ATOM 1586 O O . ALA A 1 214 ? 2.015 18.916 -3.701 1.00 97.38 214 ALA A O 1
ATOM 1587 N N . SER A 1 215 ? 2.681 18.591 -1.578 1.00 97.88 215 SER A N 1
ATOM 1588 C CA . SER A 1 215 ? 3.735 17.631 -1.932 1.00 97.88 215 SER A CA 1
ATOM 1589 C C . SER A 1 215 ? 3.140 16.362 -2.538 1.00 97.88 215 SER A C 1
ATOM 1591 O O . SER A 1 215 ? 3.645 15.889 -3.550 1.00 97.88 215 SER A O 1
ATOM 1593 N N . GLU A 1 216 ? 2.050 15.845 -1.969 1.00 98.31 216 GLU A N 1
ATOM 1594 C CA . GLU A 1 216 ? 1.378 14.654 -2.487 1.00 98.31 216 GLU A CA 1
ATOM 1595 C C . GLU A 1 216 ? 0.577 14.980 -3.752 1.00 98.31 216 GLU A C 1
ATOM 1597 O O . GLU A 1 216 ? 0.776 14.392 -4.814 1.00 98.31 216 GLU A O 1
ATOM 1602 N N . THR A 1 217 ? -0.301 15.980 -3.678 1.00 98.38 217 THR A N 1
ATOM 1603 C CA . THR A 1 217 ? -1.262 16.255 -4.757 1.00 98.38 217 THR A CA 1
ATOM 1604 C C . THR A 1 217 ? -0.602 16.673 -6.073 1.00 98.38 217 THR A C 1
ATOM 1606 O O . THR A 1 217 ? -1.092 16.285 -7.134 1.00 98.38 217 THR A O 1
ATOM 1609 N N . LEU A 1 218 ? 0.522 17.403 -6.045 1.00 98.19 218 LEU A N 1
ATOM 1610 C CA . LEU A 1 218 ? 1.279 17.736 -7.260 1.00 98.19 218 LEU A CA 1
ATOM 1611 C C . LEU A 1 218 ? 1.945 16.502 -7.877 1.00 98.19 218 LEU A C 1
ATOM 1613 O O . LEU A 1 218 ? 1.916 16.335 -9.098 1.00 98.19 218 LEU A O 1
ATOM 1617 N N . ALA A 1 219 ? 2.524 15.633 -7.046 1.00 98.19 219 ALA A N 1
ATOM 1618 C CA . ALA A 1 219 ? 3.130 14.389 -7.503 1.00 98.19 219 ALA A CA 1
ATOM 1619 C C . ALA A 1 219 ? 2.079 13.474 -8.146 1.00 98.19 219 ALA A C 1
ATOM 1621 O O . ALA A 1 219 ? 2.282 12.990 -9.259 1.00 98.19 219 ALA A O 1
ATOM 1622 N N . ILE A 1 220 ? 0.927 13.306 -7.494 1.00 98.44 220 ILE A N 1
ATOM 1623 C CA . ILE A 1 220 ? -0.185 12.507 -8.012 1.00 98.44 220 ILE A CA 1
ATOM 1624 C C . ILE A 1 220 ? -0.761 13.095 -9.299 1.00 98.44 220 ILE A C 1
ATOM 1626 O O . ILE A 1 220 ? -0.961 12.354 -10.258 1.00 98.44 220 ILE A O 1
ATOM 1630 N N . LEU A 1 221 ? -0.966 14.413 -9.375 1.00 98.44 221 LEU A N 1
ATOM 1631 C CA . LEU A 1 221 ? -1.450 15.063 -10.596 1.00 98.44 221 LEU A CA 1
ATOM 1632 C C . LEU A 1 221 ? -0.520 14.801 -11.789 1.00 98.44 221 LEU A C 1
ATOM 1634 O O . LEU A 1 221 ? -0.987 14.438 -12.866 1.00 98.44 221 LEU A O 1
ATOM 1638 N N . LYS A 1 222 ? 0.797 14.923 -11.587 1.00 98.19 222 LYS A N 1
ATOM 1639 C CA . LYS A 1 222 ? 1.797 14.611 -12.617 1.00 98.19 222 LYS A CA 1
ATOM 1640 C C . LYS A 1 222 ? 1.695 13.158 -13.091 1.00 98.19 222 LYS A C 1
ATOM 1642 O O . LYS A 1 222 ? 1.728 12.896 -14.290 1.00 98.19 222 LYS A O 1
ATOM 1647 N N . LEU A 1 223 ? 1.576 12.214 -12.159 1.00 98.56 223 LEU A N 1
ATOM 1648 C CA . LEU A 1 223 ? 1.480 10.787 -12.478 1.00 98.56 223 LEU A CA 1
ATOM 1649 C C . LEU A 1 223 ? 0.183 10.443 -13.218 1.00 98.56 223 LEU A C 1
ATOM 1651 O O . LEU A 1 223 ? 0.206 9.631 -14.139 1.00 98.56 223 LEU A O 1
ATOM 1655 N N . LEU A 1 224 ? -0.927 11.088 -12.857 1.00 98.81 224 LEU A N 1
ATOM 1656 C CA . LEU A 1 224 ? -2.210 10.947 -13.545 1.00 98.81 224 LEU A CA 1
ATOM 1657 C C . LEU A 1 224 ? -2.142 11.454 -14.993 1.00 98.81 224 LEU A C 1
ATOM 1659 O O . LEU A 1 224 ? -2.611 10.766 -15.898 1.00 98.81 224 LEU A O 1
ATOM 1663 N N . GLU A 1 225 ? -1.499 12.599 -15.231 1.00 98.69 225 GLU A N 1
ATOM 1664 C CA . GLU A 1 225 ? -1.236 13.106 -16.585 1.00 98.69 225 GLU A CA 1
ATOM 1665 C C . GLU A 1 225 ? -0.361 12.136 -17.391 1.00 98.69 225 GLU A C 1
ATOM 1667 O O . GLU A 1 225 ? -0.690 11.780 -18.525 1.00 98.69 225 GLU A O 1
ATOM 1672 N N . LEU A 1 226 ? 0.726 11.628 -16.801 1.00 98.62 226 LEU A N 1
ATOM 1673 C CA . LEU A 1 226 ? 1.570 10.629 -17.460 1.00 98.62 226 LEU A CA 1
ATOM 1674 C C . LEU A 1 226 ? 0.773 9.367 -17.818 1.00 98.62 226 LEU A C 1
ATOM 1676 O O . LEU A 1 226 ? 0.876 8.882 -18.946 1.00 98.62 226 LEU A O 1
ATOM 1680 N N . ALA A 1 227 ? -0.059 8.858 -16.908 1.00 98.69 227 ALA A N 1
ATOM 1681 C CA . ALA A 1 227 ? -0.921 7.705 -17.161 1.00 98.69 227 ALA A CA 1
ATOM 1682 C C . ALA A 1 227 ? -1.942 7.980 -18.280 1.00 98.69 227 ALA A C 1
ATOM 1684 O O . ALA A 1 227 ? -2.138 7.138 -19.158 1.00 98.69 227 ALA A O 1
ATOM 1685 N N . TYR A 1 228 ? -2.533 9.179 -18.319 1.00 98.69 228 TYR A N 1
ATOM 1686 C CA . TYR A 1 228 ? -3.462 9.587 -19.374 1.00 98.69 228 TYR A CA 1
ATOM 1687 C C . TYR A 1 228 ? -2.836 9.503 -20.775 1.00 98.69 228 TYR A C 1
ATOM 1689 O O . TYR A 1 228 ? -3.450 8.947 -21.698 1.00 98.69 228 TYR A O 1
ATOM 1697 N N . TRP A 1 229 ? -1.611 10.014 -20.934 1.00 98.56 229 TRP A N 1
ATOM 1698 C CA . TRP A 1 229 ? -0.909 10.047 -22.222 1.00 98.56 229 TRP A CA 1
ATOM 1699 C C . TRP A 1 229 ? -0.287 8.706 -22.613 1.00 98.56 229 TRP A C 1
ATOM 1701 O O . TRP A 1 229 ? -0.323 8.335 -23.785 1.00 98.56 229 TRP A O 1
ATOM 1711 N N . THR A 1 230 ? 0.250 7.962 -21.647 1.00 98.50 230 THR A N 1
ATOM 1712 C CA . THR A 1 230 ? 0.974 6.701 -21.898 1.00 98.50 230 THR A CA 1
ATOM 1713 C C . THR A 1 230 ? 0.082 5.462 -21.857 1.00 98.50 230 THR A C 1
ATOM 1715 O O . THR A 1 230 ? 0.506 4.397 -22.299 1.00 98.50 230 THR A O 1
ATOM 1718 N N . LYS A 1 231 ? -1.153 5.593 -21.350 1.00 98.44 231 LYS A N 1
ATOM 1719 C CA . LYS A 1 231 ? -2.099 4.491 -21.096 1.00 98.44 231 LYS A CA 1
ATOM 1720 C C . LYS A 1 231 ? -1.602 3.470 -20.068 1.00 98.44 231 LYS A C 1
ATOM 1722 O O . LYS A 1 231 ? -2.112 2.353 -20.021 1.00 98.44 231 LYS A O 1
ATOM 1727 N N . ALA A 1 232 ? -0.629 3.849 -19.240 1.00 98.56 232 ALA A N 1
ATOM 1728 C CA . ALA A 1 232 ? -0.194 3.031 -18.120 1.00 98.56 232 ALA A CA 1
ATOM 1729 C C . ALA A 1 232 ? -1.322 2.869 -17.092 1.00 98.56 232 ALA A C 1
ATOM 1731 O O . ALA A 1 232 ? -2.047 3.821 -16.797 1.00 98.56 232 ALA A O 1
ATOM 1732 N N . LYS A 1 233 ? -1.436 1.662 -16.532 1.00 98.62 233 LYS A N 1
ATOM 1733 C CA . LYS A 1 233 ? -2.358 1.361 -15.435 1.00 98.62 233 LYS A CA 1
ATOM 1734 C C . LYS A 1 233 ? -1.756 1.862 -14.130 1.00 98.62 233 LYS A C 1
ATOM 1736 O O . LYS A 1 233 ? -0.823 1.250 -13.612 1.00 98.62 233 LYS A O 1
ATOM 1741 N N . LEU A 1 234 ? -2.242 2.987 -13.626 1.00 98.75 234 LEU A N 1
ATOM 1742 C CA . LEU A 1 234 ? -1.682 3.636 -12.448 1.00 98.75 234 LEU A CA 1
ATOM 1743 C C . LEU A 1 234 ? -2.293 3.064 -11.162 1.00 98.75 234 LEU A C 1
ATOM 1745 O O . LEU A 1 234 ? -3.507 2.987 -11.015 1.00 98.75 234 LEU A O 1
ATOM 1749 N N . HIS A 1 235 ? -1.465 2.728 -10.182 1.00 98.62 235 HIS A N 1
ATOM 1750 C CA . HIS A 1 235 ? -1.907 2.488 -8.812 1.00 98.62 235 HIS A CA 1
ATOM 1751 C C . HIS A 1 235 ? -1.313 3.554 -7.888 1.00 98.62 235 HIS A C 1
ATOM 1753 O O . HIS A 1 235 ? -0.094 3.729 -7.813 1.00 98.62 235 HIS A O 1
ATOM 1759 N N . ILE A 1 236 ? -2.169 4.306 -7.203 1.00 98.06 236 ILE A N 1
ATOM 1760 C CA . ILE A 1 236 ? -1.750 5.331 -6.252 1.00 98.06 236 ILE A CA 1
ATOM 1761 C C . ILE A 1 236 ? -1.646 4.683 -4.876 1.00 98.06 236 ILE A C 1
ATOM 1763 O O . ILE A 1 236 ? -2.658 4.461 -4.212 1.00 98.06 236 ILE A O 1
ATOM 1767 N N . PHE A 1 237 ? -0.407 4.401 -4.477 1.00 97.81 237 PHE A N 1
ATOM 1768 C CA . PHE A 1 237 ? -0.087 3.824 -3.177 1.00 97.81 237 PHE A CA 1
ATOM 1769 C C . PHE A 1 237 ? -0.291 4.832 -2.032 1.00 97.81 237 PHE A C 1
ATOM 1771 O O . PHE A 1 237 ? -0.116 6.037 -2.238 1.00 97.81 237 PHE A O 1
ATOM 1778 N N . HIS A 1 238 ? -0.604 4.320 -0.836 1.00 97.62 238 HIS A N 1
ATOM 1779 C CA . HIS A 1 238 ? -0.676 4.992 0.467 1.00 97.62 238 HIS A CA 1
ATOM 1780 C C . HIS A 1 238 ? -1.203 6.438 0.387 1.00 97.62 238 HIS A C 1
ATOM 1782 O O . HIS A 1 238 ? -0.554 7.386 0.830 1.00 97.62 238 HIS A O 1
ATOM 1788 N N . THR A 1 239 ? -2.371 6.627 -0.240 1.00 97.94 239 THR A N 1
ATOM 1789 C CA . THR A 1 239 ? -2.963 7.959 -0.418 1.00 97.94 239 THR A CA 1
ATOM 1790 C C . THR A 1 239 ? -3.371 8.522 0.935 1.00 97.94 239 THR A C 1
ATOM 1792 O O . THR A 1 239 ? -4.265 7.970 1.588 1.00 97.94 239 THR A O 1
ATOM 1795 N N . SER A 1 240 ? -2.752 9.633 1.340 1.00 97.06 240 SER A N 1
ATOM 1796 C CA . SER A 1 240 ? -3.122 10.336 2.568 1.00 97.06 240 SER A CA 1
ATOM 1797 C C . SER A 1 240 ? -4.106 11.471 2.284 1.00 97.06 240 SER A C 1
ATOM 1799 O O . SER A 1 240 ? -5.027 11.699 3.061 1.00 97.06 240 SER A O 1
ATOM 1801 N N . GLN A 1 241 ? -3.991 12.171 1.153 1.00 97.94 241 GLN A N 1
ATOM 1802 C CA . GLN A 1 241 ? -4.775 13.382 0.935 1.00 97.94 241 GLN A CA 1
ATOM 1803 C C . GLN A 1 241 ? -6.136 13.088 0.282 1.00 97.94 241 GLN A C 1
ATOM 1805 O O . GLN A 1 241 ? -6.186 12.529 -0.818 1.00 97.94 241 GLN A O 1
ATOM 1810 N N . PRO A 1 242 ? -7.260 13.572 0.852 1.00 98.19 242 PRO A N 1
ATOM 1811 C CA . PRO A 1 242 ? -8.585 13.482 0.224 1.00 98.19 242 PRO A CA 1
ATOM 1812 C C . PRO A 1 242 ? -8.605 14.037 -1.204 1.00 98.19 242 PRO A C 1
ATOM 1814 O O . PRO A 1 242 ? -9.265 13.502 -2.094 1.00 98.19 242 PRO A O 1
ATOM 1817 N N . ARG A 1 243 ? -7.824 15.097 -1.440 1.00 98.25 243 ARG A N 1
ATOM 1818 C CA . ARG A 1 243 ? -7.704 15.733 -2.750 1.00 98.25 243 ARG A CA 1
ATOM 1819 C C . ARG A 1 243 ? -7.072 14.813 -3.799 1.00 98.25 243 ARG A C 1
ATOM 1821 O O . ARG A 1 243 ? -7.472 14.874 -4.958 1.00 98.25 243 ARG A O 1
ATOM 1828 N N . SER A 1 244 ? -6.133 13.949 -3.420 1.00 98.56 244 SER A N 1
ATOM 1829 C CA . SER A 1 244 ? -5.540 12.960 -4.330 1.00 98.56 244 SER A CA 1
ATOM 1830 C C . SER A 1 244 ? -6.588 11.948 -4.805 1.00 98.56 244 SER A C 1
ATOM 1832 O O . SER A 1 244 ? -6.621 11.611 -5.989 1.00 98.56 244 SER A O 1
ATOM 1834 N N . VAL A 1 245 ? -7.516 11.549 -3.923 1.00 98.69 245 VAL A N 1
ATOM 1835 C CA . VAL A 1 245 ? -8.659 10.694 -4.287 1.00 98.69 245 VAL A CA 1
ATOM 1836 C C . VAL A 1 245 ? -9.571 11.400 -5.294 1.00 98.69 245 VAL A C 1
ATOM 1838 O O . VAL A 1 245 ? -9.956 10.813 -6.301 1.00 98.69 245 VAL A O 1
ATOM 1841 N N . GLU A 1 246 ? -9.890 12.678 -5.077 1.00 98.69 246 GLU A N 1
ATOM 1842 C CA . GLU A 1 246 ? -10.714 13.465 -6.009 1.00 98.69 246 GLU A CA 1
ATOM 1843 C C . GLU A 1 246 ? -10.083 13.588 -7.397 1.00 98.69 246 GLU A C 1
ATOM 1845 O O . GLU A 1 246 ? -10.778 13.447 -8.405 1.00 98.69 246 GLU A O 1
ATOM 1850 N N . LEU A 1 247 ? -8.770 13.832 -7.454 1.00 98.75 247 LEU A N 1
ATOM 1851 C CA . LEU A 1 247 ? -8.026 13.887 -8.709 1.00 98.75 247 LEU A CA 1
ATOM 1852 C C . LEU A 1 247 ? -8.091 12.540 -9.431 1.00 98.75 247 LEU A C 1
ATOM 1854 O O . LEU A 1 247 ? -8.453 12.499 -10.605 1.00 98.75 247 LEU A O 1
ATOM 1858 N N . ALA A 1 248 ? -7.836 11.434 -8.728 1.00 98.62 248 ALA A N 1
ATOM 1859 C CA . ALA A 1 248 ? -7.948 10.097 -9.303 1.00 98.62 248 ALA A CA 1
ATOM 1860 C C . ALA A 1 248 ? -9.350 9.830 -9.876 1.00 98.62 248 ALA A C 1
ATOM 1862 O O . ALA A 1 248 ? -9.469 9.356 -11.002 1.00 98.62 248 ALA A O 1
ATOM 1863 N N . GLN A 1 249 ? -10.416 10.202 -9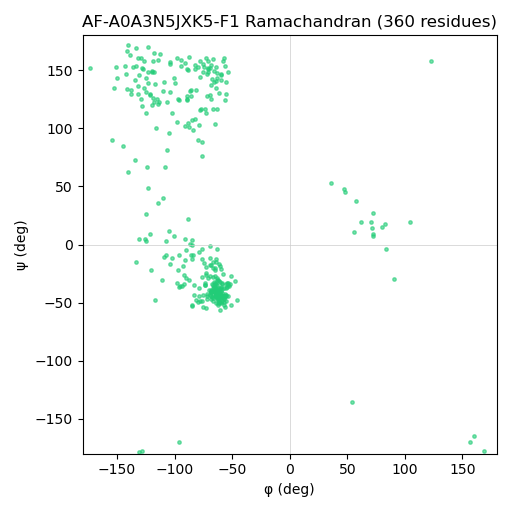.161 1.00 98.62 249 GLN A N 1
ATOM 1864 C CA . GLN A 1 249 ? -11.792 10.059 -9.652 1.00 98.62 249 GLN A CA 1
ATOM 1865 C C . GLN A 1 249 ? -12.070 10.923 -10.896 1.00 98.62 249 GLN A C 1
ATOM 1867 O O . GLN A 1 249 ? -12.740 10.472 -11.826 1.00 98.62 249 GLN A O 1
ATOM 1872 N N . TRP A 1 250 ? -11.523 12.141 -10.957 1.00 98.69 250 TRP A N 1
ATOM 1873 C CA . TRP A 1 250 ? -11.647 13.006 -12.135 1.00 98.69 250 TRP A CA 1
ATOM 1874 C C . TRP A 1 250 ? -10.951 12.414 -13.374 1.00 98.69 250 TRP A C 1
ATOM 1876 O O . TRP A 1 250 ? -11.507 12.448 -14.474 1.00 98.69 250 TRP A O 1
ATOM 1886 N N . PHE A 1 251 ? -9.770 11.814 -13.210 1.00 98.81 251 PHE A N 1
ATOM 1887 C CA . PHE A 1 251 ? -9.064 11.127 -14.298 1.00 98.81 251 PHE A CA 1
ATOM 1888 C C . PHE A 1 251 ? -9.699 9.776 -14.666 1.00 98.81 251 PHE A C 1
ATOM 1890 O O . PHE A 1 251 ? -9.772 9.460 -15.855 1.00 98.81 251 PHE A O 1
ATOM 1897 N N . LYS A 1 252 ? -10.256 9.021 -13.702 1.00 98.44 252 LYS A N 1
ATOM 1898 C CA . LYS A 1 252 ? -11.108 7.845 -13.985 1.00 98.44 252 LYS A CA 1
ATOM 1899 C C . LYS A 1 252 ? -12.252 8.222 -14.929 1.00 98.44 252 LYS A C 1
ATOM 1901 O O . LYS A 1 252 ? -12.493 7.530 -15.914 1.00 98.44 252 LYS A O 1
ATOM 1906 N N . GLY A 1 253 ? -12.906 9.365 -14.691 1.00 98.38 253 GLY A N 1
ATOM 1907 C CA . GLY A 1 253 ? -13.968 9.900 -15.556 1.00 98.38 253 GLY A CA 1
ATOM 1908 C C . GLY A 1 253 ? -13.529 10.236 -16.990 1.00 98.38 253 GLY A C 1
ATOM 1909 O O . GLY A 1 253 ? -14.373 10.347 -17.875 1.00 98.38 253 GLY A O 1
ATOM 1910 N N . GLN A 1 254 ? -12.223 10.355 -17.236 1.00 98.25 254 GLN A N 1
ATOM 1911 C CA . GLN A 1 254 ? -11.625 10.561 -18.560 1.00 98.25 254 GLN A CA 1
ATOM 1912 C C . GLN A 1 254 ? -11.052 9.274 -19.170 1.00 98.25 254 GLN A C 1
ATOM 1914 O O . GLN A 1 254 ? -10.400 9.317 -20.213 1.00 98.25 254 GLN A O 1
ATOM 1919 N N . GLY A 1 255 ? -11.292 8.124 -18.536 1.00 98.31 255 GLY A N 1
ATOM 1920 C CA . GLY A 1 255 ? -10.841 6.821 -19.015 1.00 98.31 255 GLY A CA 1
ATOM 1921 C C . GLY A 1 255 ? -9.397 6.476 -18.650 1.00 98.31 255 GLY A C 1
ATOM 1922 O O . GLY A 1 255 ? -8.828 5.582 -19.274 1.00 98.31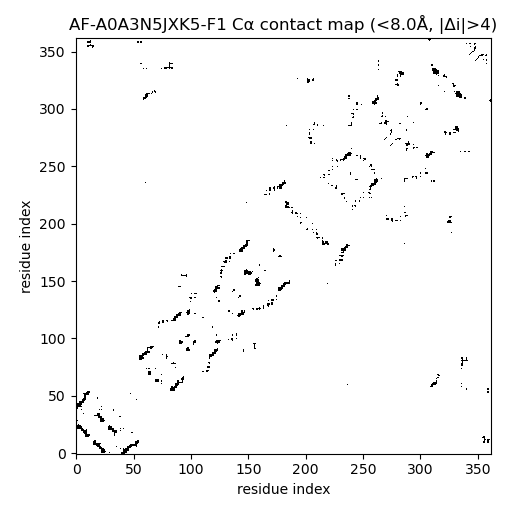 255 GLY A O 1
ATOM 1923 N N . VAL A 1 256 ? -8.789 7.159 -17.673 1.00 98.69 256 VAL A N 1
ATOM 1924 C CA . VAL A 1 256 ? -7.519 6.691 -17.095 1.00 98.69 256 VAL A CA 1
ATOM 1925 C C . VAL A 1 256 ? -7.782 5.454 -16.243 1.00 98.69 256 VAL A C 1
ATOM 1927 O O . VAL A 1 256 ? -8.625 5.484 -15.346 1.00 98.69 256 VAL A O 1
ATOM 1930 N N . ASP A 1 257 ? -7.035 4.383 -16.510 1.00 98.62 257 ASP A N 1
ATOM 1931 C CA . ASP A 1 257 ? -7.001 3.186 -15.669 1.00 98.62 257 ASP A CA 1
ATOM 1932 C C . ASP A 1 257 ? -6.146 3.495 -14.435 1.00 98.62 257 ASP A C 1
ATOM 1934 O O . ASP A 1 257 ? -4.921 3.368 -14.455 1.00 98.62 257 ASP A O 1
ATOM 1938 N N . VAL A 1 258 ? -6.791 4.028 -13.397 1.00 98.69 258 VAL A N 1
ATOM 1939 C CA . VAL A 1 258 ? -6.153 4.346 -12.120 1.00 98.69 258 VAL A CA 1
ATOM 1940 C C . VAL A 1 258 ? -6.890 3.671 -10.975 1.00 98.69 258 VAL A C 1
ATOM 1942 O O . VAL A 1 258 ? -8.113 3.603 -10.982 1.00 98.69 258 VAL A O 1
ATOM 1945 N N . SER A 1 259 ? -6.160 3.211 -9.967 1.00 98.62 259 SER A N 1
ATOM 1946 C CA . SER A 1 259 ? -6.699 2.755 -8.683 1.00 98.62 259 SER A CA 1
ATOM 1947 C C . SER A 1 259 ? -6.015 3.480 -7.525 1.00 98.62 259 SER A C 1
ATOM 1949 O O . SER A 1 259 ? -4.931 4.040 -7.685 1.00 98.62 259 SER A O 1
ATOM 1951 N N . VAL A 1 260 ? -6.676 3.514 -6.375 1.00 98.38 260 VAL A N 1
ATOM 1952 C CA . VAL A 1 260 ? -6.263 4.249 -5.181 1.00 98.38 260 VAL A CA 1
ATOM 1953 C C . VAL A 1 260 ? -6.289 3.305 -3.993 1.00 98.38 260 VAL A C 1
ATOM 1955 O O . VAL A 1 260 ? -7.340 2.739 -3.689 1.00 98.38 260 VAL A O 1
ATOM 1958 N N . GLU A 1 261 ? -5.175 3.190 -3.281 1.00 98.44 261 GLU A N 1
ATOM 1959 C CA . GLU A 1 261 ? -5.181 2.633 -1.931 1.00 98.44 261 GLU A CA 1
ATOM 1960 C C . GLU A 1 261 ? -5.049 3.734 -0.874 1.00 98.44 261 GLU A C 1
ATOM 1962 O O . GLU A 1 261 ? -4.492 4.811 -1.113 1.00 98.44 261 GLU A O 1
ATOM 1967 N N . THR A 1 262 ? -5.505 3.419 0.332 1.00 98.69 262 THR A N 1
ATOM 1968 C CA . THR A 1 262 ? -5.079 4.096 1.560 1.00 98.69 262 THR A CA 1
ATOM 1969 C C . THR A 1 262 ? -4.688 3.055 2.607 1.00 98.69 262 THR A C 1
ATOM 1971 O O . THR A 1 262 ? -4.744 1.855 2.346 1.00 98.69 262 THR A O 1
ATOM 1974 N N . CYS A 1 263 ? -4.303 3.499 3.799 1.00 98.75 263 CYS A N 1
ATOM 1975 C CA . CYS A 1 263 ? -3.802 2.627 4.854 1.00 98.75 263 CYS A CA 1
ATOM 1976 C C . CYS A 1 263 ? -4.541 2.866 6.178 1.00 98.75 263 CYS A C 1
ATOM 1978 O O . CYS A 1 263 ? -4.975 3.994 6.450 1.00 98.75 263 CYS A O 1
ATOM 1980 N N . PRO A 1 264 ? -4.643 1.852 7.062 1.00 98.56 264 PRO A N 1
ATOM 1981 C CA . PRO A 1 264 ? -5.346 1.986 8.339 1.00 98.56 264 PRO A CA 1
ATOM 1982 C C . PRO A 1 264 ? -4.842 3.154 9.195 1.00 98.56 264 PRO A C 1
ATOM 1984 O O . PRO A 1 264 ? -5.626 3.850 9.834 1.00 98.56 264 PRO A O 1
ATOM 1987 N N . HIS A 1 265 ? -3.539 3.433 9.187 1.00 98.31 265 HIS A N 1
ATOM 1988 C CA . HIS A 1 265 ? -2.965 4.517 9.983 1.00 98.31 265 HIS A CA 1
ATOM 1989 C C . HIS A 1 265 ? -3.409 5.917 9.525 1.00 98.31 265 HIS A C 1
ATOM 1991 O O . HIS A 1 265 ? -3.532 6.795 10.376 1.00 98.31 265 HIS A O 1
ATOM 1997 N N . TYR A 1 266 ? -3.737 6.129 8.244 1.00 98.56 266 TYR A N 1
ATOM 1998 C CA . TYR A 1 266 ? -4.329 7.395 7.783 1.00 98.56 266 TYR A CA 1
ATOM 1999 C C . TYR A 1 266 ? -5.779 7.562 8.227 1.00 98.56 266 TYR A C 1
ATOM 2001 O O . TYR A 1 266 ? -6.242 8.687 8.375 1.00 98.56 266 TYR A O 1
ATOM 2009 N N . LEU A 1 267 ? -6.485 6.453 8.456 1.00 98.50 267 LEU A N 1
ATOM 2010 C CA . LEU A 1 267 ? -7.891 6.426 8.854 1.00 98.50 267 LEU A CA 1
ATOM 2011 C C . LEU A 1 267 ? -8.082 6.442 10.377 1.00 98.50 267 LEU A C 1
ATOM 2013 O O . LEU A 1 267 ? -9.115 6.905 10.861 1.00 98.50 267 LEU A O 1
ATOM 2017 N N . LEU A 1 268 ? -7.129 5.915 11.146 1.00 98.19 268 LEU A N 1
ATOM 2018 C CA . LEU A 1 268 ? -7.307 5.654 12.580 1.00 98.19 268 LEU A CA 1
ATOM 2019 C C . LEU A 1 268 ? -6.473 6.573 13.478 1.00 98.19 268 LEU A C 1
ATOM 2021 O O . LEU A 1 268 ? -6.895 6.899 14.596 1.00 98.19 268 LEU A O 1
ATOM 2025 N N . LEU A 1 269 ? -5.308 7.021 13.005 1.00 98.00 269 LEU A N 1
ATOM 2026 C CA . LEU A 1 269 ? -4.458 7.940 13.757 1.00 98.00 269 LEU A CA 1
ATOM 2027 C C . LEU A 1 269 ? -4.842 9.396 13.486 1.00 98.00 269 LEU A C 1
ATOM 2029 O O . LEU A 1 269 ? -5.558 9.712 12.539 1.00 98.00 269 LEU A O 1
ATOM 2033 N N . ASP A 1 270 ? -4.414 10.277 14.379 1.00 97.69 270 ASP A N 1
ATOM 2034 C CA . ASP A 1 270 ? -4.549 11.722 14.243 1.00 97.69 270 ASP A CA 1
ATOM 2035 C C . ASP A 1 270 ? -3.209 12.391 14.542 1.00 97.69 270 ASP A C 1
ATOM 2037 O O . ASP A 1 270 ? -2.586 12.106 15.563 1.00 97.69 270 ASP A O 1
ATOM 2041 N N . ALA A 1 271 ? -2.757 13.274 13.659 1.00 97.94 271 ALA A N 1
ATOM 2042 C CA . ALA A 1 271 ? -1.454 13.915 13.766 1.00 97.94 271 ALA A CA 1
ATOM 2043 C C . ALA A 1 271 ? -1.316 14.766 15.040 1.00 97.94 271 ALA A C 1
ATOM 2045 O O . ALA A 1 271 ? -0.273 14.713 15.686 1.00 97.94 271 ALA A O 1
ATOM 2046 N N . GLU A 1 272 ? -2.351 15.512 15.440 1.00 97.50 272 GLU A N 1
ATOM 2047 C CA . GLU A 1 272 ? -2.305 16.380 16.628 1.00 97.50 272 GLU A CA 1
ATOM 2048 C C . GLU A 1 272 ? -2.345 15.573 17.928 1.00 97.50 272 GLU A C 1
ATOM 2050 O O . GLU A 1 272 ? -1.685 15.929 18.904 1.00 97.50 272 GLU A O 1
ATOM 2055 N N . ARG A 1 273 ? -3.077 14.457 17.941 1.00 97.50 273 ARG A N 1
ATOM 2056 C CA . ARG A 1 273 ? -3.198 13.567 19.100 1.00 97.50 273 ARG A CA 1
ATOM 2057 C C . ARG A 1 273 ? -2.022 12.602 19.233 1.00 97.50 273 ARG A C 1
ATOM 2059 O O . ARG A 1 273 ? -1.512 12.393 20.334 1.00 97.50 273 ARG A O 1
ATOM 2066 N N . ASP A 1 274 ? -1.638 11.940 18.147 1.00 98.12 274 ASP A N 1
ATOM 2067 C CA . ASP A 1 274 ? -0.781 10.756 18.195 1.00 98.12 274 ASP A CA 1
ATOM 2068 C C . ASP A 1 274 ? 0.697 11.071 17.973 1.00 98.12 274 ASP A C 1
ATOM 2070 O O . ASP A 1 274 ? 1.518 10.473 18.670 1.00 98.12 274 ASP A O 1
ATOM 2074 N N . LEU A 1 275 ? 1.073 12.030 17.111 1.00 97.69 275 LEU A N 1
ATOM 2075 C CA . LEU A 1 275 ? 2.494 12.387 16.954 1.00 97.69 275 LEU A CA 1
ATOM 2076 C C . LEU A 1 275 ? 3.103 12.880 18.276 1.00 97.69 275 LEU A C 1
ATOM 2078 O O . LEU A 1 275 ? 4.169 12.384 18.633 1.00 97.69 275 LEU A O 1
ATOM 2082 N N . PRO A 1 276 ? 2.467 13.756 19.079 1.00 97.12 276 PRO A N 1
ATOM 2083 C CA . PRO A 1 276 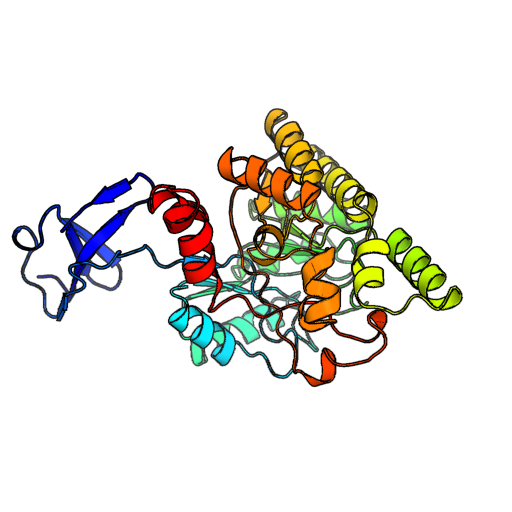? 3.035 14.137 20.375 1.00 97.12 276 PRO A CA 1
ATOM 2084 C C . PRO A 1 276 ? 3.094 12.976 21.380 1.00 97.12 276 PRO A C 1
ATOM 2086 O O . PRO A 1 276 ? 4.008 12.914 22.202 1.00 97.12 276 PRO A O 1
ATOM 2089 N N . ARG A 1 277 ? 2.134 12.042 21.312 1.00 97.75 277 ARG A N 1
ATOM 2090 C CA . ARG A 1 277 ? 1.973 10.943 22.276 1.00 97.75 277 ARG A CA 1
ATOM 2091 C C . ARG A 1 277 ? 2.933 9.783 22.029 1.00 97.75 277 ARG A C 1
ATOM 2093 O O . ARG A 1 277 ? 3.571 9.313 22.966 1.00 97.75 277 ARG A O 1
ATOM 2100 N N . VAL A 1 278 ? 3.014 9.302 20.788 1.00 97.00 278 VAL A N 1
ATOM 2101 C CA . VAL A 1 278 ? 3.854 8.152 20.403 1.00 97.00 278 VAL A CA 1
ATOM 2102 C C . VAL A 1 278 ? 5.078 8.560 19.586 1.00 97.00 278 VAL A C 1
ATOM 2104 O O . VAL A 1 278 ? 5.872 7.707 19.196 1.00 97.00 278 VAL A O 1
ATOM 2107 N N . LYS A 1 279 ? 5.288 9.863 19.369 1.00 97.25 279 LYS A N 1
ATOM 2108 C CA . LYS A 1 279 ? 6.482 10.423 18.726 1.00 97.25 279 LYS A CA 1
ATOM 2109 C C . LYS A 1 279 ? 6.726 9.780 17.360 1.00 97.25 279 LYS A C 1
ATOM 2111 O O . LYS A 1 279 ? 5.805 9.579 16.568 1.00 97.25 279 LYS A O 1
ATOM 2116 N N . ALA A 1 280 ? 7.977 9.422 17.089 1.00 97.75 280 ALA A N 1
ATOM 2117 C CA . ALA A 1 280 ? 8.389 8.828 15.836 1.00 97.75 280 ALA A CA 1
ATOM 2118 C C . ALA A 1 280 ? 7.762 7.456 15.552 1.00 97.75 280 ALA A C 1
ATOM 2120 O O . ALA A 1 280 ? 7.808 7.045 14.399 1.00 97.75 280 ALA A O 1
ATOM 2121 N N . PHE A 1 281 ? 7.103 6.776 16.503 1.00 97.69 281 PHE A N 1
ATOM 2122 C CA . PHE A 1 281 ? 6.345 5.553 16.203 1.00 97.69 281 PHE A CA 1
ATOM 2123 C C . PHE A 1 281 ? 5.191 5.794 15.217 1.00 97.69 281 PHE A C 1
ATOM 2125 O O . PHE A 1 281 ? 4.967 4.940 14.365 1.00 97.69 281 PHE A O 1
ATOM 2132 N N . ALA A 1 282 ? 4.583 6.986 15.219 1.00 97.38 282 ALA A N 1
ATOM 2133 C CA . ALA A 1 282 ? 3.577 7.405 14.234 1.00 97.38 282 ALA A CA 1
ATOM 2134 C C . ALA A 1 282 ? 4.164 8.127 12.998 1.00 97.38 282 ALA A C 1
ATOM 2136 O O . ALA A 1 282 ? 3.416 8.606 12.149 1.00 97.38 282 ALA A O 1
ATOM 2137 N N . LYS A 1 283 ? 5.497 8.216 12.873 1.00 98.12 283 LYS A N 1
ATOM 2138 C CA . LYS A 1 283 ? 6.158 8.810 11.700 1.00 98.12 283 LYS A CA 1
ATOM 2139 C C . LYS A 1 283 ? 6.043 7.878 10.490 1.00 98.12 283 LYS A C 1
ATOM 2141 O O . LYS A 1 283 ? 6.649 6.803 10.487 1.00 98.12 283 LYS A O 1
ATOM 2146 N N . ILE A 1 284 ? 5.301 8.314 9.475 1.00 97.31 284 ILE A N 1
ATOM 2147 C CA . ILE A 1 284 ? 5.014 7.609 8.212 1.00 97.31 284 ILE A CA 1
ATOM 2148 C C . ILE A 1 284 ? 5.149 8.619 7.057 1.00 97.31 284 ILE A C 1
ATOM 2150 O O . ILE A 1 284 ? 5.008 9.818 7.297 1.00 97.31 284 ILE A O 1
ATOM 2154 N N . ASN A 1 285 ? 5.485 8.168 5.845 1.00 96.44 285 ASN A N 1
ATOM 2155 C CA . ASN A 1 285 ? 5.548 9.012 4.644 1.00 96.44 285 ASN A CA 1
ATOM 2156 C C . ASN A 1 285 ? 4.559 8.479 3.588 1.00 96.44 285 ASN A C 1
ATOM 2158 O O . ASN A 1 285 ? 4.774 7.351 3.148 1.00 96.44 285 ASN A O 1
ATOM 2162 N N . PRO A 1 286 ? 3.560 9.255 3.129 1.00 96.94 286 PRO A N 1
ATOM 2163 C CA . PRO A 1 286 ? 3.153 10.579 3.617 1.00 96.94 286 PRO A CA 1
ATOM 2164 C C . PRO A 1 286 ? 2.798 10.601 5.112 1.00 96.94 286 PRO A C 1
ATOM 2166 O O . PRO A 1 286 ? 2.536 9.554 5.708 1.00 96.94 286 PRO A O 1
ATOM 2169 N N . SER A 1 287 ? 2.807 11.783 5.741 1.00 97.31 287 SER A N 1
ATOM 2170 C CA . SER A 1 287 ? 2.469 11.906 7.170 1.00 97.31 287 SER A CA 1
ATOM 2171 C C . SER A 1 287 ? 1.023 11.492 7.449 1.00 97.31 287 SER A C 1
ATOM 2173 O O . SER A 1 287 ? 0.133 11.754 6.644 1.00 97.31 287 SER A O 1
ATOM 2175 N N . ILE A 1 288 ? 0.769 10.922 8.635 1.00 97.94 288 ILE A N 1
ATOM 2176 C CA . ILE A 1 288 ? -0.600 10.785 9.152 1.00 97.94 288 ILE A CA 1
ATOM 2177 C C . ILE A 1 288 ? -1.293 12.149 9.220 1.00 97.94 288 ILE A C 1
ATOM 2179 O O . ILE A 1 288 ? -0.626 13.175 9.348 1.00 97.94 288 ILE A O 1
ATOM 2183 N N . LEU A 1 289 ? -2.618 12.140 9.142 1.00 97.31 289 LEU A N 1
ATOM 2184 C CA . LEU A 1 289 ? -3.445 13.318 8.894 1.00 97.31 289 LEU A CA 1
ATOM 2185 C C . LEU A 1 289 ? -3.962 13.964 10.175 1.00 97.31 289 LEU A C 1
ATOM 2187 O O . LEU A 1 289 ? -4.098 13.298 11.203 1.00 97.31 289 LEU A O 1
ATOM 2191 N N . LYS A 1 290 ? -4.343 15.239 10.095 1.00 98.00 290 LYS A N 1
ATOM 2192 C CA . LYS A 1 290 ? -5.195 15.858 11.116 1.00 98.00 290 LYS A CA 1
ATOM 2193 C C . LYS A 1 290 ? -6.650 15.447 10.919 1.00 98.00 290 LYS A C 1
ATOM 2195 O O . LYS A 1 290 ? -7.071 15.097 9.815 1.00 98.00 290 LYS A O 1
ATOM 2200 N N . GLN A 1 291 ? -7.440 15.546 11.983 1.00 97.62 291 GLN A N 1
ATOM 2201 C CA . GLN A 1 291 ? -8.838 15.127 12.000 1.00 97.62 291 GLN A CA 1
ATOM 2202 C C . GLN A 1 291 ? -9.669 15.592 10.784 1.00 97.62 291 GLN A C 1
ATOM 2204 O O . GLN A 1 291 ? -10.314 14.732 10.190 1.00 97.62 291 GLN A O 1
ATOM 2209 N N . PRO A 1 292 ? -9.648 16.869 10.341 1.00 97.56 292 PRO A N 1
ATOM 2210 C CA . PRO A 1 292 ? -10.471 17.289 9.203 1.00 97.56 292 PRO A CA 1
ATOM 2211 C C . PRO A 1 292 ? -10.132 16.553 7.897 1.00 97.56 292 PRO A C 1
ATOM 2213 O O . PRO A 1 292 ? -11.022 16.193 7.129 1.00 97.56 292 PRO A O 1
ATOM 2216 N N . GLU A 1 293 ? -8.845 16.305 7.652 1.00 97.75 293 GLU A N 1
ATOM 2217 C CA . GLU A 1 293 ? -8.359 15.598 6.462 1.00 97.75 293 GLU A CA 1
ATOM 2218 C C . GLU A 1 293 ? -8.706 14.108 6.548 1.00 97.75 293 GLU A C 1
ATOM 2220 O O . GLU A 1 293 ? -9.198 13.520 5.586 1.00 97.75 293 GLU A O 1
ATOM 2225 N N . ARG A 1 294 ? -8.529 13.506 7.729 1.00 97.94 294 ARG A N 1
ATOM 2226 C CA . ARG A 1 294 ? -8.904 12.115 7.999 1.00 97.94 294 ARG A CA 1
ATOM 2227 C C . ARG A 1 294 ? -10.400 11.873 7.820 1.00 97.94 294 ARG A C 1
ATOM 2229 O O . ARG A 1 294 ? -10.793 10.871 7.227 1.00 97.94 294 ARG A O 1
ATOM 2236 N N . ASP A 1 295 ? -11.240 12.770 8.323 1.00 98.44 295 ASP A N 1
ATOM 2237 C CA . ASP A 1 295 ? -12.696 12.648 8.224 1.00 98.44 295 ASP A CA 1
ATOM 2238 C C . ASP A 1 295 ? -13.152 12.766 6.751 1.00 98.44 295 ASP A C 1
ATOM 2240 O O . ASP A 1 295 ? -14.047 12.042 6.298 1.00 98.44 295 ASP A O 1
ATOM 2244 N N . ALA A 1 296 ? -12.474 13.602 5.957 1.00 98.56 296 ALA A N 1
ATOM 2245 C CA . ALA A 1 296 ? -12.677 13.675 4.511 1.00 98.56 296 ALA A CA 1
ATOM 2246 C C . ALA A 1 296 ? -12.193 12.407 3.776 1.00 98.56 296 ALA A C 1
ATOM 2248 O O . ALA A 1 296 ? -12.879 11.928 2.869 1.00 98.56 296 ALA A O 1
ATOM 2249 N N . LEU A 1 297 ? -11.067 11.812 4.181 1.00 98.69 297 LEU A N 1
ATOM 2250 C CA . LEU A 1 297 ? -10.580 10.546 3.621 1.00 98.69 297 LEU A CA 1
ATOM 2251 C C . LEU A 1 297 ? -11.549 9.389 3.919 1.00 98.69 297 LEU A C 1
ATOM 2253 O O . LEU A 1 297 ? -11.902 8.632 3.014 1.00 98.69 297 LEU A O 1
ATOM 2257 N N . TRP A 1 298 ? -12.065 9.308 5.151 1.00 98.56 298 TRP A N 1
ATOM 2258 C CA . TRP A 1 298 ? -13.147 8.387 5.515 1.00 98.56 298 TRP A CA 1
ATOM 2259 C C . TRP A 1 298 ? -14.377 8.569 4.633 1.00 98.56 298 TRP A C 1
ATOM 2261 O O . TRP A 1 298 ? -14.948 7.587 4.161 1.00 98.56 298 TRP A O 1
ATOM 2271 N N . SER A 1 299 ? -14.774 9.817 4.385 1.00 98.69 299 SER A N 1
ATOM 2272 C CA . SER A 1 299 ? -15.928 10.119 3.536 1.00 98.69 299 SER A CA 1
ATOM 2273 C C . SER A 1 299 ? -15.743 9.572 2.116 1.00 98.69 299 SER A C 1
ATOM 2275 O O . SER A 1 299 ? -16.673 8.995 1.554 1.00 98.69 299 SER A O 1
ATOM 2277 N N . HIS A 1 300 ? -14.537 9.676 1.547 1.00 98.75 300 HIS A N 1
ATOM 2278 C CA . HIS A 1 300 ? -14.225 9.084 0.240 1.00 98.75 300 HIS A CA 1
ATOM 2279 C C . HIS A 1 300 ? -14.201 7.549 0.265 1.00 98.75 300 HIS A C 1
ATOM 2281 O O . HIS A 1 300 ? -14.735 6.926 -0.656 1.00 98.75 300 HIS A O 1
ATOM 2287 N N . LEU A 1 301 ? -13.640 6.931 1.310 1.00 98.62 301 LEU A N 1
ATOM 2288 C CA . LEU A 1 301 ? -13.636 5.472 1.482 1.00 98.62 301 LEU A CA 1
ATOM 2289 C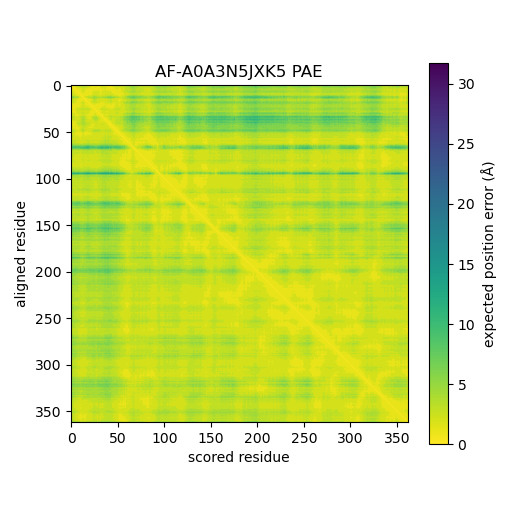 C . LEU A 1 301 ? -15.064 4.909 1.541 1.00 98.62 301 LEU A C 1
ATOM 2291 O O . LEU A 1 301 ? -15.398 3.967 0.818 1.00 98.62 301 LEU A O 1
ATOM 2295 N N . LEU A 1 302 ? -15.928 5.504 2.369 1.00 98.38 302 LEU A N 1
ATOM 2296 C CA . LEU A 1 302 ? -17.325 5.084 2.519 1.00 98.38 302 LEU A CA 1
ATOM 2297 C C . LEU A 1 302 ? -18.119 5.319 1.227 1.00 98.38 302 LEU A C 1
ATOM 2299 O O . LEU A 1 302 ? -18.899 4.464 0.812 1.00 98.38 302 LEU A O 1
ATOM 2303 N N . ALA A 1 303 ? -17.825 6.404 0.507 1.00 98.25 303 ALA A N 1
ATOM 2304 C CA . ALA A 1 303 ? -18.388 6.668 -0.816 1.00 98.25 303 ALA A CA 1
ATOM 2305 C C . ALA A 1 303 ? -17.881 5.718 -1.925 1.00 98.25 303 ALA A C 1
ATOM 2307 O O . ALA A 1 303 ? -18.313 5.850 -3.068 1.00 98.25 303 ALA A O 1
ATOM 2308 N N . GLY A 1 304 ? -16.976 4.774 -1.625 1.00 97.69 304 GLY A N 1
ATOM 2309 C CA . GLY A 1 304 ? -16.447 3.810 -2.600 1.00 97.69 304 GLY A CA 1
ATOM 2310 C C . GLY A 1 304 ? -15.481 4.421 -3.613 1.00 97.69 304 GLY A C 1
ATOM 2311 O O . GLY A 1 304 ? -15.384 3.939 -4.736 1.00 97.69 304 GLY A O 1
ATOM 2312 N N . ARG A 1 305 ? -14.800 5.512 -3.241 1.00 98.50 305 ARG A N 1
ATOM 2313 C CA . ARG A 1 305 ? -13.834 6.213 -4.105 1.00 98.50 305 ARG A CA 1
ATOM 2314 C C . ARG A 1 305 ? -12.382 5.795 -3.871 1.00 98.50 305 ARG A C 1
ATOM 2316 O O . ARG A 1 305 ? -11.516 6.203 -4.641 1.00 98.50 305 ARG A O 1
ATOM 2323 N N . VAL A 1 306 ? -12.137 5.009 -2.828 1.00 98.62 306 VAL A N 1
ATOM 2324 C CA . VAL A 1 306 ? -10.871 4.321 -2.554 1.00 98.62 306 VAL A CA 1
ATOM 2325 C C . VAL A 1 306 ? -11.075 2.853 -2.912 1.00 98.62 306 VAL A C 1
ATOM 2327 O O . VAL A 1 306 ? -12.095 2.278 -2.528 1.00 98.62 306 VAL A O 1
ATOM 2330 N N . ASP A 1 307 ? -10.151 2.285 -3.682 1.00 98.56 307 ASP A N 1
ATOM 2331 C CA . ASP A 1 307 ? -10.300 0.953 -4.267 1.00 98.56 307 ASP A CA 1
ATOM 2332 C C . ASP A 1 307 ? -9.905 -0.149 -3.276 1.00 98.56 307 ASP A C 1
ATOM 2334 O O . ASP A 1 307 ? -10.640 -1.125 -3.152 1.00 98.56 307 ASP A O 1
ATOM 2338 N N . ILE A 1 308 ? -8.795 0.021 -2.546 1.00 98.56 308 ILE A N 1
ATOM 2339 C CA . ILE A 1 308 ? -8.304 -0.960 -1.561 1.00 98.56 308 ILE A CA 1
ATOM 2340 C C . ILE A 1 308 ? -7.719 -0.292 -0.306 1.00 98.56 308 ILE A C 1
ATOM 2342 O O . ILE A 1 308 ? -7.437 0.910 -0.278 1.00 98.56 308 ILE A O 1
ATOM 2346 N N . ILE A 1 309 ? -7.518 -1.089 0.738 1.00 98.75 309 ILE A N 1
ATOM 2347 C CA . ILE A 1 309 ? -6.751 -0.756 1.932 1.00 98.75 309 ILE A CA 1
ATOM 2348 C C . ILE A 1 309 ? -5.570 -1.723 2.010 1.00 98.75 309 ILE A C 1
ATOM 2350 O O . ILE A 1 309 ? -5.771 -2.929 2.097 1.00 98.75 309 ILE A O 1
ATOM 2354 N N . ALA A 1 310 ? -4.355 -1.186 2.043 1.00 98.44 310 ALA A N 1
ATOM 2355 C CA . ALA A 1 310 ? -3.129 -1.957 2.243 1.00 98.44 310 ALA A CA 1
ATOM 2356 C C . ALA A 1 310 ? -2.412 -1.490 3.515 1.00 98.44 310 ALA A C 1
ATOM 2358 O O . ALA A 1 310 ? -2.650 -0.376 3.999 1.00 98.44 310 ALA A O 1
ATOM 2359 N N . SER A 1 311 ? -1.552 -2.325 4.096 1.00 98.50 311 SER A N 1
ATOM 2360 C CA . SER A 1 311 ? -0.942 -1.974 5.383 1.00 98.50 311 SER A CA 1
ATOM 2361 C C . SER A 1 311 ? 0.174 -0.937 5.272 1.00 98.50 311 SER A C 1
ATOM 2363 O O . SER A 1 311 ? 0.402 -0.216 6.249 1.00 98.50 311 SER A O 1
ATOM 2365 N N . ASP A 1 312 ? 0.860 -0.883 4.122 1.00 98.12 312 ASP A N 1
ATOM 2366 C CA . ASP A 1 312 ? 2.177 -0.245 3.973 1.00 98.12 312 ASP A CA 1
ATOM 2367 C C . ASP A 1 312 ? 3.116 -0.695 5.108 1.00 98.12 312 ASP A C 1
ATOM 2369 O O . ASP A 1 312 ? 3.718 0.098 5.837 1.00 98.12 312 ASP A O 1
ATOM 2373 N N . HIS A 1 313 ? 3.161 -2.015 5.340 1.00 98.50 313 HIS A N 1
ATOM 2374 C CA . HIS A 1 313 ? 3.939 -2.598 6.427 1.00 98.50 313 HIS A CA 1
ATOM 2375 C C . HIS A 1 313 ? 5.432 -2.361 6.183 1.00 98.50 313 HIS A C 1
ATOM 2377 O O . HIS A 1 313 ? 6.068 -3.044 5.383 1.00 98.50 313 HIS A O 1
ATOM 2383 N N . ALA A 1 314 ? 5.978 -1.396 6.921 1.00 96.75 314 ALA A N 1
ATOM 2384 C CA . ALA A 1 314 ? 7.371 -0.964 6.878 1.00 96.75 314 ALA A CA 1
ATOM 2385 C C . ALA A 1 314 ? 7.908 -0.824 8.316 1.00 96.75 314 ALA A C 1
ATOM 2387 O O . ALA A 1 314 ? 8.042 0.289 8.844 1.00 96.75 314 ALA A O 1
ATOM 2388 N N . PRO A 1 315 ? 8.146 -1.948 9.013 1.00 95.81 315 PRO A N 1
ATOM 2389 C CA . PRO A 1 315 ? 8.560 -1.940 10.405 1.00 95.81 315 PRO A CA 1
ATOM 2390 C C . PRO A 1 315 ? 9.996 -1.447 10.554 1.00 95.81 315 PRO A C 1
ATOM 2392 O O . PRO A 1 315 ? 10.818 -1.520 9.645 1.00 95.81 315 PRO A O 1
ATOM 2395 N N . TRP A 1 316 ? 10.310 -0.969 11.751 1.00 96.06 316 TRP A N 1
ATOM 2396 C CA . TRP A 1 316 ? 11.658 -0.584 12.141 1.00 96.06 316 TRP A CA 1
ATOM 2397 C C . TRP A 1 316 ? 11.893 -0.982 13.588 1.00 96.06 316 TRP A C 1
ATOM 2399 O O . TRP A 1 316 ? 10.982 -0.898 14.414 1.00 96.06 316 TRP A O 1
ATOM 2409 N N . LEU A 1 317 ? 13.134 -1.346 13.906 1.00 95.56 317 LEU A N 1
ATOM 2410 C CA . LEU A 1 317 ? 13.534 -1.559 15.290 1.00 95.56 317 LEU A CA 1
ATOM 2411 C C . LEU A 1 317 ? 13.336 -0.274 16.123 1.00 95.56 317 LEU A C 1
ATOM 2413 O O . LEU A 1 317 ? 13.550 0.829 15.595 1.00 95.56 317 LEU A O 1
ATOM 2417 N N . PRO A 1 318 ? 12.969 -0.380 17.415 1.00 95.56 318 PRO A N 1
ATOM 2418 C CA . PRO A 1 318 ? 12.710 0.778 18.274 1.00 95.56 318 PRO A CA 1
ATOM 2419 C C . PRO A 1 318 ? 13.832 1.827 18.284 1.00 95.56 318 PRO A C 1
ATOM 2421 O O . PRO A 1 318 ? 13.560 3.027 18.314 1.00 95.56 318 PRO A O 1
ATOM 2424 N N . GLU A 1 319 ? 15.095 1.414 18.174 1.00 95.62 319 GLU A N 1
ATOM 2425 C CA . GLU A 1 319 ? 16.268 2.301 18.188 1.00 95.62 319 GLU A CA 1
ATOM 2426 C C . GLU A 1 319 ? 16.306 3.246 16.974 1.00 95.62 319 GLU A C 1
ATOM 2428 O O . GLU A 1 319 ? 16.923 4.312 17.012 1.00 95.62 319 GLU A O 1
ATOM 2433 N N . ARG A 1 320 ? 15.620 2.888 15.882 1.00 96.44 320 ARG A N 1
ATOM 2434 C CA . ARG A 1 320 ? 15.472 3.725 14.681 1.00 96.44 320 ARG A CA 1
ATOM 2435 C C . ARG A 1 320 ? 14.302 4.706 14.781 1.00 96.44 320 ARG A C 1
ATOM 2437 O O . ARG A 1 320 ? 14.171 5.555 13.900 1.00 96.44 320 ARG A O 1
ATOM 2444 N N . LYS A 1 321 ? 13.463 4.586 15.815 1.00 97.06 321 LYS A N 1
ATOM 2445 C CA . LYS A 1 321 ? 12.174 5.282 15.968 1.00 97.06 321 LYS A CA 1
ATOM 2446 C C . LYS A 1 321 ? 12.053 6.054 17.291 1.00 97.06 321 LYS A C 1
ATOM 2448 O O . LYS A 1 321 ? 10.986 6.591 17.565 1.00 97.06 321 LYS A O 1
ATOM 2453 N N . ASN A 1 322 ? 13.106 6.110 18.112 1.00 96.50 322 ASN A N 1
ATOM 2454 C CA . ASN A 1 322 ? 13.055 6.706 19.453 1.00 96.50 322 ASN A CA 1
ATOM 2455 C C . ASN A 1 322 ? 14.095 7.819 19.698 1.00 96.50 322 ASN A C 1
ATOM 2457 O O . ASN A 1 322 ? 14.508 8.052 20.833 1.00 96.50 322 ASN A O 1
ATOM 2461 N N . LYS A 1 323 ? 14.545 8.507 18.643 1.00 97.38 323 LYS A N 1
ATOM 2462 C CA . LYS A 1 323 ? 15.418 9.689 18.757 1.00 97.38 323 LYS A CA 1
ATOM 2463 C C . LYS A 1 323 ? 14.595 10.945 19.039 1.00 97.38 323 LYS A C 1
ATOM 2465 O O . LYS A 1 323 ? 13.457 11.046 18.586 1.00 97.38 323 LYS A O 1
ATOM 2470 N N . GLU A 1 324 ? 15.198 11.909 19.733 1.00 96.12 324 GLU A N 1
ATOM 2471 C CA . GLU A 1 324 ? 14.553 13.175 20.108 1.00 96.12 324 GLU A CA 1
ATOM 2472 C C . GLU A 1 324 ? 14.128 14.004 18.890 1.00 96.12 324 GLU A C 1
ATOM 2474 O O . GLU A 1 324 ? 12.967 14.385 18.778 1.00 96.12 324 GLU A O 1
ATOM 2479 N N . ASN A 1 325 ? 15.047 14.219 17.949 1.00 97.75 325 ASN A N 1
ATOM 2480 C CA . ASN A 1 325 ? 14.764 14.930 16.710 1.00 97.75 325 ASN A CA 1
ATOM 2481 C C . ASN A 1 325 ? 13.940 14.048 15.764 1.00 97.75 325 ASN A C 1
ATOM 2483 O O . ASN A 1 325 ? 14.418 13.014 15.277 1.00 97.75 325 ASN A O 1
ATOM 2487 N N . ILE A 1 326 ? 12.714 14.476 15.448 1.00 98.19 326 ILE A N 1
ATOM 2488 C CA . ILE A 1 326 ? 11.796 13.721 14.590 1.00 98.19 326 ILE A CA 1
ATOM 2489 C C . ILE A 1 326 ? 12.412 13.373 13.229 1.00 98.19 326 ILE A C 1
ATOM 2491 O O . ILE A 1 326 ? 12.175 12.285 12.696 1.00 98.19 326 ILE A O 1
ATOM 2495 N N . PHE A 1 327 ? 13.261 14.243 12.680 1.00 97.75 327 PHE A N 1
ATOM 2496 C CA . PHE A 1 327 ? 13.852 14.065 11.357 1.00 97.75 327 PHE A CA 1
ATOM 2497 C C . PHE A 1 327 ? 14.954 13.002 11.314 1.00 97.75 327 PHE A C 1
ATOM 2499 O O . PHE A 1 327 ? 15.245 12.505 10.232 1.00 97.75 327 PHE A O 1
ATOM 2506 N N . ASP A 1 328 ? 15.495 12.588 12.462 1.00 97.56 328 ASP A N 1
ATOM 2507 C CA . ASP A 1 328 ? 16.555 11.571 12.535 1.00 97.56 328 ASP A CA 1
ATOM 2508 C C . ASP A 1 328 ? 16.004 10.139 12.673 1.00 97.56 328 ASP A C 1
ATOM 2510 O O . ASP A 1 328 ? 16.767 9.163 12.680 1.00 97.56 328 ASP A O 1
ATOM 2514 N N . ASN A 1 329 ? 14.683 10.010 12.812 1.00 97.75 329 ASN A N 1
ATOM 2515 C CA . ASN A 1 329 ? 13.972 8.741 12.934 1.00 97.75 329 ASN A CA 1
ATOM 2516 C C . ASN A 1 329 ? 13.558 8.180 11.567 1.00 97.75 329 ASN A C 1
ATOM 2518 O O . ASN A 1 329 ? 13.277 8.936 10.637 1.00 97.75 329 ASN A O 1
ATOM 2522 N N . ALA A 1 330 ? 13.459 6.859 11.456 1.00 96.31 330 ALA A N 1
ATOM 2523 C CA . ALA A 1 330 ? 12.926 6.202 10.267 1.00 96.31 330 ALA A CA 1
ATOM 2524 C C . ALA A 1 330 ? 11.403 6.408 10.128 1.00 96.31 330 ALA A C 1
ATOM 2526 O O . ALA A 1 330 ? 10.696 6.554 11.129 1.00 96.31 330 ALA A O 1
ATOM 2527 N N . SER A 1 331 ? 10.910 6.412 8.889 1.00 95.69 331 SER A N 1
ATOM 2528 C CA . SER A 1 331 ? 9.478 6.478 8.565 1.00 95.69 331 SER A CA 1
ATOM 2529 C C . SER A 1 331 ? 8.938 5.089 8.220 1.00 95.69 331 SER A C 1
ATOM 2531 O O . SER A 1 331 ? 9.640 4.308 7.582 1.00 95.69 331 SER A O 1
ATOM 2533 N N . GLY A 1 332 ? 7.702 4.804 8.628 1.00 96.50 332 GLY A N 1
ATOM 2534 C CA . GLY A 1 332 ? 7.030 3.516 8.420 1.00 96.50 332 GLY A CA 1
ATOM 2535 C C . GLY A 1 332 ? 6.580 2.882 9.736 1.00 96.50 332 GLY A C 1
ATOM 2536 O O . GLY A 1 332 ? 7.095 3.230 10.807 1.00 96.50 332 GLY A O 1
ATOM 2537 N N . ALA A 1 333 ? 5.599 1.985 9.675 1.00 95.88 333 ALA A N 1
ATOM 2538 C CA . ALA A 1 333 ? 5.067 1.274 10.833 1.00 95.88 333 ALA A CA 1
ATOM 2539 C C . ALA A 1 333 ? 4.698 -0.178 10.474 1.00 95.88 333 ALA A C 1
ATOM 2541 O O . ALA A 1 333 ? 4.376 -0.460 9.320 1.00 95.88 333 ALA A O 1
ATOM 2542 N N . PRO A 1 334 ? 4.709 -1.113 11.443 1.00 96.50 334 PRO A N 1
ATOM 2543 C CA . PRO A 1 334 ? 4.115 -2.425 11.231 1.00 96.50 334 PRO A CA 1
ATOM 2544 C C . PRO A 1 334 ? 2.584 -2.315 11.139 1.00 96.50 334 PRO A C 1
ATOM 2546 O O . PRO A 1 334 ? 1.958 -1.757 12.039 1.00 96.50 334 PRO A O 1
ATOM 2549 N N . GLY A 1 335 ? 1.981 -2.881 10.089 1.00 96.25 335 GLY A N 1
ATOM 2550 C CA . GLY A 1 335 ? 0.515 -2.966 9.960 1.00 96.25 335 GLY A CA 1
ATOM 2551 C C . GLY A 1 335 ? -0.045 -4.328 9.531 1.00 96.25 335 GLY A C 1
ATOM 2552 O O . GLY A 1 335 ? -1.238 -4.563 9.687 1.00 96.25 335 GLY A O 1
ATOM 2553 N N . LEU A 1 336 ? 0.793 -5.231 9.020 1.00 95.69 336 LEU A N 1
ATOM 2554 C CA . LEU A 1 336 ? 0.380 -6.492 8.397 1.00 95.69 336 LEU A CA 1
ATOM 2555 C C . LEU A 1 336 ? -0.501 -7.394 9.287 1.00 95.69 336 LEU A C 1
ATOM 2557 O O . LEU A 1 336 ? -1.575 -7.802 8.865 1.00 95.69 336 LEU A O 1
ATOM 2561 N N . GLU A 1 337 ? -0.103 -7.641 10.539 1.00 98.06 337 GLU A N 1
ATOM 2562 C CA . GLU A 1 337 ? -0.880 -8.476 11.477 1.00 98.06 337 GLU A CA 1
ATOM 2563 C C . GLU A 1 337 ? -2.172 -7.788 11.962 1.00 98.06 337 GLU A C 1
ATOM 2565 O O . GLU A 1 337 ? -3.161 -8.436 12.295 1.00 98.06 337 GLU A O 1
ATOM 2570 N N . THR A 1 338 ? -2.179 -6.456 12.021 1.00 97.94 338 THR A N 1
ATOM 2571 C CA . THR A 1 338 ? -3.223 -5.690 12.716 1.00 97.94 338 THR A CA 1
ATOM 2572 C C . THR A 1 338 ? -4.253 -5.060 11.782 1.00 97.94 338 THR A C 1
ATOM 2574 O O . THR A 1 338 ? -5.294 -4.607 12.257 1.00 97.94 338 THR A O 1
ATOM 2577 N N . SER A 1 339 ? -4.013 -5.044 10.468 1.00 97.75 339 SER A N 1
ATOM 2578 C CA . SER A 1 339 ? -4.872 -4.342 9.504 1.00 97.75 339 SER A CA 1
ATOM 2579 C C . SER A 1 339 ? -6.303 -4.877 9.488 1.00 97.75 339 SER A C 1
ATOM 2581 O O . SER A 1 339 ? -7.237 -4.090 9.640 1.00 97.75 339 SER A O 1
ATOM 2583 N N . LEU A 1 340 ? -6.494 -6.198 9.389 1.00 98.06 340 LEU A N 1
ATOM 2584 C CA . LEU A 1 340 ? -7.828 -6.807 9.392 1.00 98.06 340 LEU A CA 1
ATOM 2585 C C . LEU A 1 340 ? -8.617 -6.519 10.681 1.00 98.06 340 LEU A C 1
ATOM 2587 O O . LEU A 1 340 ? -9.712 -5.965 10.567 1.00 98.06 340 LEU A O 1
ATOM 2591 N N . PRO A 1 341 ? -8.129 -6.835 11.900 1.00 97.69 341 PRO A N 1
ATOM 2592 C CA . PRO A 1 341 ? -8.910 -6.574 13.108 1.00 97.69 341 PRO A CA 1
ATOM 2593 C C . PRO A 1 341 ? -9.201 -5.081 13.325 1.00 97.69 341 PRO A C 1
ATOM 2595 O O . PRO A 1 341 ? -10.314 -4.736 13.722 1.00 97.69 341 PRO A O 1
ATOM 2598 N N . LEU A 1 342 ? -8.253 -4.186 13.015 1.00 98.44 342 LEU A N 1
ATOM 2599 C CA . LEU A 1 342 ? -8.459 -2.737 13.134 1.00 98.44 342 LEU A CA 1
ATOM 2600 C C . LEU A 1 342 ? -9.507 -2.220 12.143 1.00 98.44 342 LEU A C 1
ATOM 2602 O O . LEU A 1 342 ? -10.396 -1.458 12.527 1.00 98.44 342 LEU A O 1
ATOM 2606 N N . MET A 1 343 ? -9.434 -2.636 10.877 1.00 98.56 343 MET A N 1
ATOM 2607 C CA . MET A 1 343 ? -10.396 -2.193 9.869 1.00 98.56 343 MET A CA 1
ATOM 2608 C C . MET A 1 343 ? -11.764 -2.843 10.047 1.00 98.56 343 MET A C 1
ATOM 2610 O O . MET A 1 343 ? -12.773 -2.180 9.811 1.00 98.56 343 MET A O 1
ATOM 2614 N N . HIS A 1 344 ? -11.823 -4.086 10.526 1.00 98.50 344 HIS A N 1
ATOM 2615 C CA . HIS A 1 344 ? -13.074 -4.724 10.917 1.00 98.50 344 HIS A CA 1
ATOM 2616 C C . HIS A 1 344 ? -13.772 -3.936 12.028 1.00 98.50 344 HIS A C 1
ATOM 2618 O O . HIS A 1 344 ? -14.955 -3.622 11.907 1.00 98.50 344 HIS A O 1
ATOM 2624 N N . ASP A 1 345 ? -13.059 -3.595 13.103 1.00 98.69 345 ASP A N 1
ATOM 2625 C CA . ASP A 1 345 ? -13.619 -2.781 14.184 1.00 98.69 345 ASP A CA 1
ATOM 2626 C C . ASP A 1 345 ? -14.101 -1.419 13.657 1.00 98.69 345 ASP A C 1
ATOM 2628 O O . ASP A 1 345 ? -15.252 -1.029 13.860 1.00 98.69 345 ASP A O 1
ATOM 2632 N N . ALA A 1 346 ? -13.266 -0.730 12.878 1.00 98.62 346 ALA A N 1
ATOM 2633 C CA . ALA A 1 346 ? -13.581 0.603 12.380 1.00 98.62 346 ALA A CA 1
ATOM 2634 C C . ALA A 1 346 ? -14.762 0.644 11.390 1.00 98.62 346 ALA A C 1
ATOM 2636 O O . ALA A 1 346 ? -15.560 1.584 11.448 1.00 98.62 346 ALA A O 1
ATOM 2637 N N . LEU A 1 347 ? -14.873 -0.329 10.478 1.00 98.50 347 LEU A N 1
ATOM 2638 C CA . LEU A 1 347 ? -15.934 -0.393 9.464 1.00 98.50 347 LEU A CA 1
ATOM 2639 C C . LEU A 1 347 ? -17.201 -1.059 10.010 1.00 98.50 347 LEU A C 1
ATOM 2641 O O . LEU A 1 347 ? -18.284 -0.486 9.933 1.00 98.50 347 LEU A O 1
ATOM 2645 N N . VAL A 1 348 ? -17.081 -2.256 10.580 1.00 98.38 348 VAL A N 1
ATOM 2646 C CA . VAL A 1 348 ? -18.241 -3.079 10.949 1.00 98.38 348 VAL A CA 1
ATOM 2647 C C . VAL A 1 348 ? -18.768 -2.689 12.325 1.00 98.38 348 VAL A C 1
ATOM 2649 O O . VAL A 1 348 ? -19.951 -2.396 12.469 1.00 98.38 348 VAL A O 1
ATOM 2652 N N . VAL A 1 349 ? -17.906 -2.649 13.344 1.00 98.44 349 VAL A N 1
ATOM 2653 C CA . VAL A 1 349 ? -18.346 -2.452 14.738 1.00 98.44 349 VAL A CA 1
ATOM 2654 C C . VAL A 1 349 ? -18.722 -0.994 14.998 1.00 98.44 349 VAL A C 1
ATOM 2656 O O . VAL A 1 349 ? -19.795 -0.718 15.529 1.00 98.44 349 VAL A O 1
ATOM 2659 N N . GLN A 1 350 ? -17.861 -0.053 14.610 1.00 98.38 350 GLN A N 1
ATOM 2660 C CA . GLN A 1 350 ? -18.064 1.369 14.900 1.00 98.38 350 GLN A CA 1
ATOM 2661 C C . GLN A 1 350 ? -18.999 2.065 13.903 1.00 98.38 350 GLN A C 1
ATOM 2663 O O . GLN A 1 350 ? -19.724 2.981 14.291 1.00 98.38 350 GLN A O 1
ATOM 2668 N N . ARG A 1 351 ? -18.965 1.676 12.620 1.00 97.88 351 ARG A N 1
ATOM 2669 C CA . ARG A 1 351 ? -19.723 2.341 11.539 1.00 97.88 351 ARG A CA 1
ATOM 2670 C C . ARG A 1 351 ? -20.909 1.532 11.020 1.00 97.88 351 ARG A C 1
ATOM 2672 O O . ARG A 1 351 ? -21.717 2.084 10.282 1.00 97.88 351 ARG A O 1
ATOM 2679 N N . GLY A 1 352 ? -21.057 0.271 11.430 1.00 97.75 352 GLY A N 1
ATOM 2680 C CA . GLY A 1 352 ? -22.189 -0.566 11.031 1.00 97.75 352 GLY A CA 1
ATOM 2681 C C . GLY A 1 352 ? -22.165 -0.998 9.564 1.00 97.75 352 GLY A C 1
ATOM 2682 O O . GLY A 1 352 ? -23.212 -1.364 9.033 1.00 97.75 352 GLY A O 1
ATOM 2683 N N . GLU A 1 353 ? -21.007 -0.945 8.898 1.00 98.00 353 GLU A N 1
ATOM 2684 C CA . GLU A 1 353 ? -20.858 -1.472 7.541 1.00 98.00 353 GLU A CA 1
ATOM 2685 C C . GLU A 1 353 ? -21.037 -2.996 7.527 1.00 98.00 353 GLU A C 1
ATOM 2687 O O . GLU A 1 353 ? -20.694 -3.700 8.480 1.00 98.00 353 GLU A O 1
ATOM 2692 N N . ASP A 1 354 ? -21.540 -3.527 6.414 1.00 97.44 354 ASP A N 1
ATOM 2693 C CA . ASP A 1 354 ? -21.621 -4.974 6.222 1.00 97.44 354 ASP A CA 1
ATOM 2694 C C . ASP A 1 354 ? -20.202 -5.586 6.146 1.00 97.44 354 ASP A C 1
ATOM 2696 O O . ASP A 1 354 ? -19.338 -5.012 5.476 1.00 97.44 354 ASP A O 1
ATOM 2700 N N . PRO A 1 355 ? -19.938 -6.762 6.755 1.00 98.12 355 PRO A N 1
ATOM 2701 C CA . PRO A 1 355 ? -18.658 -7.476 6.654 1.00 98.12 355 PRO A CA 1
ATOM 2702 C C . PRO A 1 355 ? -18.111 -7.626 5.228 1.00 98.12 355 PRO A C 1
ATOM 2704 O O . PRO A 1 355 ? -16.900 -7.572 5.017 1.00 98.12 355 PRO A O 1
ATOM 2707 N N . SER A 1 356 ? -18.978 -7.733 4.214 1.00 97.44 356 SER A N 1
ATOM 2708 C CA . SER A 1 356 ? -18.546 -7.763 2.811 1.00 97.44 356 SER A CA 1
ATOM 2709 C C . SER A 1 356 ? -17.787 -6.508 2.380 1.00 97.44 356 SER A C 1
ATOM 2711 O O . SER A 1 356 ? -17.059 -6.549 1.393 1.00 97.44 356 SER A O 1
ATOM 2713 N N . ARG A 1 357 ? -17.936 -5.380 3.087 1.00 97.69 357 ARG A N 1
ATOM 2714 C CA . ARG A 1 357 ? -17.164 -4.161 2.833 1.00 97.69 357 ARG A CA 1
ATOM 2715 C C . ARG A 1 357 ? -15.697 -4.337 3.199 1.00 97.69 357 ARG A C 1
ATOM 2717 O O . ARG A 1 357 ? -14.860 -3.893 2.425 1.00 97.69 357 ARG A O 1
ATOM 2724 N N . VAL A 1 358 ? -15.401 -5.012 4.310 1.00 98.00 358 VAL A N 1
ATOM 2725 C CA . VAL A 1 358 ? -14.028 -5.375 4.699 1.00 98.00 358 VAL A CA 1
ATOM 2726 C C . VAL A 1 358 ? -13.439 -6.304 3.638 1.00 98.00 358 VAL A C 1
ATOM 2728 O O . VAL A 1 358 ? -12.408 -5.974 3.074 1.00 98.00 358 VAL A O 1
ATOM 2731 N N . ALA A 1 359 ? -14.164 -7.365 3.263 1.00 97.19 359 ALA A N 1
ATOM 2732 C CA . ALA A 1 359 ? -13.725 -8.348 2.263 1.00 97.19 359 ALA A CA 1
ATOM 2733 C C . ALA A 1 359 ? -13.546 -7.799 0.831 1.00 97.19 359 ALA A C 1
ATOM 2735 O O . ALA A 1 359 ? -13.033 -8.499 -0.035 1.00 97.19 359 ALA A O 1
ATOM 2736 N N . ARG A 1 360 ? -14.073 -6.604 0.533 1.00 97.31 360 ARG A N 1
ATOM 2737 C CA . ARG A 1 360 ? -13.863 -5.922 -0.755 1.00 97.31 360 ARG A CA 1
ATOM 2738 C C . ARG A 1 360 ? -12.660 -4.983 -0.731 1.00 97.31 360 ARG A C 1
ATOM 2740 O O . ARG A 1 360 ? -12.162 -4.654 -1.800 1.00 97.31 360 ARG A O 1
ATOM 2747 N N . LEU A 1 361 ? -12.295 -4.476 0.446 1.00 97.62 361 LEU A N 1
ATOM 2748 C CA . LEU A 1 361 ? -11.271 -3.445 0.609 1.00 97.62 361 LEU A CA 1
ATOM 2749 C C . LEU A 1 361 ? -9.909 -4.032 0.986 1.00 97.62 361 LEU A C 1
ATOM 2751 O O . LEU A 1 361 ? -8.905 -3.447 0.603 1.00 97.62 361 LEU A O 1
ATOM 2755 N N . LEU A 1 362 ? -9.886 -5.127 1.745 1.00 95.75 362 LEU A N 1
ATOM 2756 C CA . LEU A 1 362 ? -8.699 -5.888 2.141 1.00 95.75 362 LEU A CA 1
ATOM 2757 C C . LEU A 1 362 ? -8.732 -7.258 1.456 1.00 95.75 362 LEU A C 1
ATOM 2759 O O . LEU A 1 362 ? -7.639 -7.825 1.234 1.00 95.75 362 LEU A O 1
#

Secondary structure (DSSP, 8-state):
-EEEEEEEEEEETTEEEEEEEEEEETTEEEEEESSGGGSPPEEEEEEEEEEEEPPPEEEEEE-TTSSTT--HHHHHHHHHHTTEEEEEE-S--TT--S-SHHHHHHHHHHHHHH-SSEEEE-B---TT--GGGHHHHHHHT---EEEESS-SBTTTBPPPPHHHHHHHHHHHHHHT-EEEEE---HHHHHHHHHHHHHTT--STTHHHHTS-HHHHHHHHHHHHHHHHHH--EEEE-S---HHHHHHHHHHHTTT--EEEEE-HHHHH--HHHHHHHHGGGG--SSPPPPHHHHHHHHHHHHTT---EE---B----GGGT--SSGGGSPP-B--TTTHHHHHHIIIIITT---HHHHHHH-

Sequence (362 aa):
MLDLLVKGDVVLGHGVVRNGAVGVVGGKVAGLYAAPAAAPAAAESVDSTGCLVYPGMVDAHVHCHSNQAETIALATQAAAAGGVTTILDMPYDIGAPVNTVEIFRAKVAEIGRVARVDVAMLATLRKRAEADEVAPLVREGACGFKMSVYETDPDRFPRIDDHVLWQVLPEIARHGVPVGFHGEIDLIIEDLIARAKRDGRTDPLAHYETRPPASETLAILKLLELAYWTKAKLHIFHTSQPRSVELAQWFKGQGVDVSVETCPHYLLLDAERDLPRVKAFAKINPSILKQPERDALWSHLLAGRVDIIASDHAPWLPERKNKENIFDNASGAPGLETSLPLMHDALVVQRGEDPSRVARLL

Nearest PDB structures (foldseek):
  3hm7-assembly2_C  TM=9.570E-01  e=1.114E-31  Halalkalibacterium halodurans
  1k1d-assembly2_F  TM=8.863E-01  e=3.329E-27  Geobacillus stearothermophilus
  3sfw-assembly1_A  TM=8.688E-01  e=6.061E-27  Brevibacillus agri
  2vr2-assembly1_A  TM=8.625E-01  e=5.281E-24  Homo sapiens
  4b3z-assembly1_A  TM=8.701E-01  e=2.362E-23  Homo sapiens

Radius of gyration: 21.18 Å; Cα contacts (8 Å, |Δi|>4): 800; chains: 1; bounding box: 48×64×46 Å

Foldseek 3Di:
DFAEKEFEFEFDLVFTLGRKIFTHDPNDTPDTGSHPVPDDDHPYYDYPYVDYDFDQAEFAAAEAQLDPVGHQQNLLVLLVLQSHQEYEYAQQHPPGGQQALVSVVVVVVVCVVRHPHHYAYAHEHALQGAQVSQPSCVVSPHQEHEAECAQPDNGRHGRRDPVRLLGNQLSQLVSVHAYEYLFFHHVQLVVQVVVCVVVVNQALLSLQVSGDPCRRQVSLLSVLVSCLVSVHQYEYPADLALVSLVSQVVSVVVVRNYAYEHELQLQPPASVPPCNPQPQQQAAVVHRYHPVRNVSVVVCLVVVSHQAYHHNADPDDVVQRDDRGSVSHDHHHGGSNPRLVSVCCVACVVPNHGPSSSSRHD

Mean predicted aligned error: 3.04 Å

Solvent-accessible surface area (backbone atoms only — not comparable to full-atom values): 18343 Å² total; per-residue (Å²): 122,29,53,35,31,43,31,12,25,36,42,37,75,87,38,69,43,65,60,8,24,44,30,26,45,95,94,35,84,72,45,78,26,81,32,56,86,76,49,74,61,46,79,38,73,47,85,36,74,93,37,78,41,68,68,66,23,49,33,69,32,31,39,40,31,56,39,98,87,42,35,58,47,56,52,23,46,36,19,51,76,21,49,26,43,32,38,25,34,47,29,45,21,69,97,57,36,28,54,47,60,68,51,43,53,53,49,52,56,50,44,79,74,48,49,70,38,50,74,47,40,34,25,30,72,54,59,84,47,60,43,79,63,47,60,58,39,48,74,76,58,37,65,25,37,48,49,24,54,27,66,80,32,87,78,50,42,25,40,46,47,69,73,43,50,67,54,33,36,43,50,43,25,75,72,70,38,42,36,30,38,48,47,35,37,43,74,62,29,53,54,36,46,54,49,30,55,75,71,67,46,35,50,41,53,44,58,41,70,28,55,49,69,66,28,35,40,55,36,44,52,54,51,52,52,50,23,58,77,42,60,21,33,36,35,42,52,63,50,61,52,44,65,46,46,52,50,51,53,57,40,41,77,72,71,32,54,64,48,34,27,27,32,63,58,38,68,72,49,32,32,81,66,37,17,73,71,55,30,32,57,57,30,34,84,67,45,42,29,45,62,74,49,23,55,46,33,49,51,38,46,76,70,63,62,41,59,36,44,25,41,54,20,29,59,72,62,65,86,46,29,68,55,80,45,40,84,79,28,53,66,30,36,75,22,54,43,50,42,49,64,53,50,42,42,56,40,33,70,73,64,66,43,59,67,17,56,52,64,57,30,51